Protein AF-0000000073156952 (afdb_homodimer)

Solvent-accessible surface area (backbone atoms only — not comparable to full-atom values): 18834 Å² total; per-residue (Å²): 134,82,80,74,78,74,69,76,74,70,71,65,68,81,71,61,86,65,52,60,61,54,47,60,64,56,52,50,49,31,48,51,37,49,50,51,29,55,75,68,69,44,30,31,33,37,30,25,25,46,44,22,24,43,54,45,21,52,38,46,65,38,64,68,27,69,77,22,42,38,35,25,37,19,32,49,33,71,66,35,30,29,74,73,27,61,36,50,68,65,53,39,70,74,56,33,71,59,28,67,68,42,12,44,37,36,7,46,23,46,38,66,73,43,66,86,45,52,34,15,36,11,38,22,37,32,27,42,61,19,87,63,56,65,21,84,42,87,62,26,20,35,37,21,37,13,42,25,39,84,96,49,83,68,47,75,47,82,47,70,71,44,67,34,18,19,60,57,37,28,50,51,52,37,48,51,50,46,49,54,53,53,71,68,52,130,134,83,80,74,76,74,70,77,72,70,71,66,68,81,70,60,86,66,50,62,60,52,46,59,64,57,51,49,48,30,48,52,38,50,52,51,28,55,75,69,69,43,30,31,33,36,30,25,24,47,46,21,24,42,54,44,21,51,38,46,66,37,67,68,26,70,77,23,43,38,36,24,38,20,32,52,34,70,66,36,31,30,72,72,27,60,35,50,68,65,54,40,70,73,57,32,72,58,27,67,67,43,14,43,36,35,6,46,22,45,36,66,74,41,65,86,45,53,34,14,36,11,37,24,36,32,28,41,64,20,86,61,57,62,21,83,43,86,64,26,21,34,33,22,35,12,43,25,39,84,96,49,81,67,46,75,47,83,47,70,70,42,69,35,18,18,60,57,37,28,51,50,51,37,48,52,50,46,48,54,53,53,72,69,53,131

pLDDT: mean 87.91, std 21.3, range [19.73, 98.94]

Sequence (372 aa):
MKNVNIGIIRTFGTLGTSNVKISEELFTKSWLCVQRLKQRGVIIGFAESCTGGLLTCLCCMHPGASAVVECGLVTYSNAAKEQILGVSSHDLEKYSSVSEVVAVRMAEGLLSIRRDIDMAVSITGVAGNSLLGEDNEKDAGCVFIAQAVHHKPTTVLALNFGTQNRNEIQCKAAAAALDMICNSLPMKNVNIGIIRTFGTLGTSNVKISEELFTKSWLCVQRLKQRGVIIGFAESCTGGLLTCLCCMHPGASAVVECGLVTYSNAAKEQILGVSSHDLEKYSSVSEVVAVRMAEGLLSIRRDIDMAVSITGVAGNSLLGEDNEKDAGCVFIAQAVHHKPTTVLALNFGTQNRNEIQCKAAAAALDMICNSLP

Foldseek 3Di:
DDDPPPPDPPPPPPPPPPPLDDDPVLLVLLVVLLVLCLVQQAAEEEEEELLQCVLVVSNVVDPPSVSHYDYYHYQHDPVSLCPPQNDDPVCCVPANCQHQVNQQSNQVSVCVVVVPGFKYKYKDAALADAPDWFHPDPRHQWMKMWMDGPPDDIDMDTTGPHTDHSSVSSSVRSSVRSVVSSVPRD/DDDPPPPDPPPPPCPPPPPLDDDPVLLVLLVVLLVLCLVQQAAEEEEEELLQCVLVVSNVVDPPSVSHYDYYHYQHDPVSLCPPQNDDPVCCVPANCQDQVNQQSNQVSVCVVPVPGFKYKYKDAALADAPDFFHPDPRHQWMKMWMDGPPDDIDMDTTGPHTDHNSVSSSVRSSVRSVVSSVPRD

Radius of gyration: 19.94 Å; Cα contacts (8 Å, |Δi|>4): 807; chains: 2; bounding box: 48×75×48 Å

Nearest PDB structures (foldseek):
  2a9s-assembly1_B  TM=9.036E-01  e=1.248E-17  Agrobacterium fabrum str. C58
  5v01-assembly1_B  TM=9.283E-01  e=1.117E-15  Klebsiella pneumoniae subsp. pneumoniae MGH 78578
  5kol-assembly2_D  TM=8.840E-01  e=6.825E-16  Escherichia coli O157:H7
  6l19-assembly1_B  TM=9.161E-01  e=5.536E-15  Enterobacter asburiae
  5kvk-assembly1_A-2  TM=8.902E-01  e=2.338E-15  Klebsiella pneumoniae 700603

Secondary structure (DSSP, 8-state):
------------S-------B--HHHHHHHHHHHHHHHHHT--EEEEESTTTTHHHHHHHTSTTGGGTEEEEEEE-SHHHHHHHH---HHHHHHH-SSSHHHHHHHHHHHHHH-TT-SEEEEEEE---S-SSS---STTTTEEEEEEEETTSPPEEEEEE--S--HHHHHHHHHHHHHHHHHHH--/------------S-------B--HHHHHHHHHHHHHHHHHT--EEEEESTTTTHHHHHHHTSTTGGGTEEEEEEE-SHHHHHHHH---HHHHHHH-SSSHHHHHHHHHHHHHH-TT-SEEEEEEE---S-SSS---STTTTEEEEEEEETTSPPEEEEEE--S--HHHHHHHHHHHHHHHHHHH--

Organism: NCBI:txid949

Structure (mmCIF, N/CA/C/O backbone):
data_AF-0000000073156952-model_v1
#
loop_
_entity.id
_entity.type
_entity.pdbx_description
1 polymer 'Nicotinamide-nucleotide amidohydrolase PncC'
#
loop_
_atom_site.group_PDB
_atom_site.id
_atom_site.type_symbol
_atom_site.label_atom_id
_atom_site.label_alt_id
_atom_site.label_comp_id
_atom_site.label_asym_id
_atom_site.label_entity_id
_atom_site.label_seq_id
_atom_site.pdbx_PDB_ins_code
_atom_site.Cartn_x
_atom_site.Cartn_y
_atom_site.Cartn_z
_atom_site.occupancy
_atom_site.B_iso_or_equiv
_atom_site.auth_seq_id
_atom_site.auth_comp_id
_atom_site.auth_asym_id
_atom_site.auth_atom_id
_atom_site.pdbx_PDB_model_num
ATOM 1 N N . MET A 1 1 ? 17.266 41.969 12.156 1 22.73 1 MET A N 1
ATOM 2 C CA . MET A 1 1 ? 16.203 41.188 11.539 1 22.73 1 MET A CA 1
ATOM 3 C C . MET A 1 1 ? 16.75 40.25 10.477 1 22.73 1 MET A C 1
ATOM 5 O O . MET A 1 1 ? 17.125 40.688 9.391 1 22.73 1 MET A O 1
ATOM 9 N N . LYS A 1 2 ? 17.5 39.344 10.703 1 23.86 2 LYS A N 1
ATOM 10 C CA . LYS A 1 2 ? 18.547 38.75 9.898 1 23.86 2 LYS A CA 1
ATOM 11 C C . LYS A 1 2 ? 17.969 37.906 8.773 1 23.86 2 LYS A C 1
ATOM 13 O O . LYS A 1 2 ? 16.953 37.219 8.969 1 23.86 2 LYS A O 1
ATOM 18 N N . ASN A 1 3 ? 18.203 38.156 7.445 1 20.73 3 ASN A N 1
ATOM 19 C CA . ASN A 1 3 ? 17.812 37.656 6.129 1 20.73 3 ASN A CA 1
ATOM 20 C C . ASN A 1 3 ? 18.094 36.188 5.969 1 20.73 3 ASN A C 1
ATOM 22 O O . ASN A 1 3 ? 19.25 35.75 6.008 1 20.73 3 ASN A O 1
ATOM 26 N N . VAL A 1 4 ? 17.547 35.344 6.621 1 22.47 4 VAL A N 1
ATOM 27 C CA . VAL A 1 4 ? 17.828 33.938 6.516 1 22.47 4 VAL A CA 1
ATOM 28 C C . VAL A 1 4 ? 17.859 33.5 5.047 1 22.47 4 VAL A C 1
ATOM 30 O O . VAL A 1 4 ? 16.922 33.812 4.297 1 22.47 4 VAL A O 1
ATOM 33 N N . ASN A 1 5 ? 18.938 33.469 4.375 1 20.2 5 ASN A N 1
ATOM 34 C CA . ASN A 1 5 ? 19.219 33.062 3.002 1 20.2 5 ASN A CA 1
ATOM 35 C C . ASN A 1 5 ? 18.516 31.75 2.643 1 20.2 5 ASN A C 1
ATOM 37 O O . ASN A 1 5 ? 18.797 30.703 3.215 1 20.2 5 ASN A O 1
ATOM 41 N N . ILE A 1 6 ? 17.281 31.688 2.4 1 22.53 6 ILE A N 1
ATOM 42 C CA . ILE A 1 6 ? 16.453 30.594 1.896 1 22.53 6 ILE A CA 1
ATOM 43 C C . ILE A 1 6 ? 17.156 29.922 0.723 1 22.53 6 ILE A C 1
ATOM 45 O O . ILE A 1 6 ? 17.438 30.547 -0.295 1 22.53 6 ILE A O 1
ATOM 49 N N . GLY A 1 7 ? 18.156 29.188 0.993 1 23.81 7 GLY A N 1
ATOM 50 C CA . GLY A 1 7 ? 18.891 28.531 -0.067 1 23.81 7 GLY A CA 1
ATOM 51 C C . GLY A 1 7 ? 18.062 28.234 -1.293 1 23.81 7 GLY A C 1
ATOM 52 O O . GLY A 1 7 ? 16.828 28.141 -1.202 1 23.81 7 GLY A O 1
ATOM 53 N N . ILE A 1 8 ? 18.516 28.578 -2.459 1 21.78 8 ILE A N 1
ATOM 54 C CA . ILE A 1 8 ? 18.062 28.406 -3.832 1 21.78 8 ILE A CA 1
ATOM 55 C C . ILE A 1 8 ? 17.484 27 -4.012 1 21.78 8 ILE A C 1
ATOM 57 O O . ILE A 1 8 ? 18.156 26.016 -3.738 1 21.78 8 ILE A O 1
ATOM 61 N N . ILE A 1 9 ? 16.328 26.766 -3.68 1 23.59 9 ILE A N 1
ATOM 62 C CA . ILE A 1 9 ? 15.609 25.578 -4.145 1 23.59 9 ILE A CA 1
ATOM 63 C C . ILE A 1 9 ? 16.031 25.266 -5.578 1 23.59 9 ILE A C 1
ATOM 65 O O . ILE A 1 9 ? 15.727 26.016 -6.504 1 23.59 9 ILE A O 1
ATOM 69 N N . ARG A 1 10 ? 17.328 25.062 -5.848 1 24.16 10 ARG A N 1
ATOM 70 C CA . ARG A 1 10 ? 17.688 24.594 -7.18 1 24.16 10 ARG A CA 1
ATOM 71 C C . ARG A 1 10 ? 16.609 23.703 -7.77 1 24.16 10 ARG A C 1
ATOM 73 O O . ARG A 1 10 ? 16.156 22.75 -7.129 1 24.16 10 ARG A O 1
ATOM 80 N N . THR A 1 11 ? 15.734 24.266 -8.453 1 25.42 11 THR A N 1
ATOM 81 C CA . THR A 1 11 ? 14.773 23.672 -9.383 1 25.42 11 THR A CA 1
ATOM 82 C C . THR A 1 11 ? 15.328 22.391 -10 1 25.42 11 THR A C 1
ATOM 84 O O . THR A 1 11 ? 16.312 22.438 -10.742 1 25.42 11 THR A O 1
ATOM 87 N N . PHE A 1 12 ? 15.805 21.547 -9.242 1 28.81 12 PHE A N 1
ATOM 88 C CA . PHE A 1 12 ? 16.156 20.328 -9.961 1 28.81 12 PHE A CA 1
ATOM 89 C C . PHE A 1 12 ? 15.5 20.297 -11.336 1 28.81 12 PHE A C 1
ATOM 91 O O . PHE A 1 12 ? 14.453 20.922 -11.539 1 28.81 12 PHE A O 1
ATOM 98 N N . GLY A 1 13 ? 16.297 19.984 -12.406 1 29.08 13 GLY A N 1
ATOM 99 C CA . GLY A 1 13 ? 15.891 19.906 -13.797 1 29.08 13 GLY A CA 1
ATOM 100 C C . GLY A 1 13 ? 14.414 19.625 -13.984 1 29.08 13 GLY A C 1
ATOM 101 O O . GLY A 1 13 ? 13.727 19.234 -13.039 1 29.08 13 GLY A O 1
ATOM 102 N N . THR A 1 14 ? 13.844 20.062 -15.102 1 29.02 14 THR A N 1
ATOM 103 C CA . THR A 1 14 ? 12.516 19.734 -15.625 1 29.02 14 THR A CA 1
ATOM 104 C C . THR A 1 14 ? 12.062 18.375 -15.117 1 29.02 14 THR A C 1
ATOM 106 O O . THR A 1 14 ? 12.688 17.344 -15.414 1 29.02 14 THR A O 1
ATOM 109 N N . LEU A 1 15 ? 11.867 18.094 -13.883 1 34.06 15 LEU A N 1
ATOM 110 C CA . LEU A 1 15 ? 11.086 16.891 -13.648 1 34.06 15 LEU A CA 1
ATOM 111 C C . LEU A 1 15 ? 10.328 16.469 -14.906 1 34.06 15 LEU A C 1
ATOM 113 O O . LEU A 1 15 ? 9.383 17.156 -15.312 1 34.06 15 LEU A O 1
ATOM 117 N N . GLY A 1 16 ? 10.922 16.281 -15.906 1 35.88 16 GLY A N 1
ATOM 118 C CA . GLY A 1 16 ? 10.188 15.75 -17.047 1 35.88 16 GLY A CA 1
ATOM 119 C C . GLY A 1 16 ? 8.852 15.141 -16.672 1 35.88 16 GLY A C 1
ATOM 120 O O . GLY A 1 16 ? 8.672 14.672 -15.539 1 35.88 16 GLY A O 1
ATOM 121 N N . THR A 1 17 ? 7.703 15.742 -17 1 39.78 17 THR A N 1
ATOM 122 C CA . THR A 1 17 ? 6.328 15.289 -16.812 1 39.78 17 THR A CA 1
ATOM 123 C C . THR A 1 17 ? 6.273 13.773 -16.656 1 39.78 17 THR A C 1
ATOM 125 O O . THR A 1 17 ? 6.234 13.039 -17.641 1 39.78 17 THR A O 1
ATOM 128 N N . SER A 1 18 ? 7.195 13.227 -16 1 42.72 18 SER A N 1
ATOM 129 C CA . SER A 1 18 ? 7.039 11.781 -15.859 1 42.72 18 SER A CA 1
ATOM 130 C C . SER A 1 18 ? 5.73 11.43 -15.156 1 42.72 18 SER A C 1
ATOM 132 O O . SER A 1 18 ? 5.531 11.789 -14 1 42.72 18 SER A O 1
ATOM 134 N N . ASN A 1 19 ? 4.703 11.68 -15.773 1 51.44 19 ASN A N 1
ATOM 135 C CA . ASN A 1 19 ? 3.445 11.078 -15.344 1 51.44 19 ASN A CA 1
ATOM 136 C C . ASN A 1 19 ? 3.611 9.586 -15.055 1 51.44 19 ASN A C 1
ATOM 138 O O . ASN A 1 19 ? 4.219 8.859 -15.836 1 51.44 19 ASN A O 1
ATOM 142 N N . VAL A 1 20 ? 3.77 9.336 -13.789 1 59.84 20 VAL A N 1
ATOM 143 C CA . VAL A 1 20 ? 3.617 7.902 -13.539 1 59.84 20 VAL A CA 1
ATOM 144 C C . VAL A 1 20 ? 2.268 7.43 -14.078 1 59.84 20 VAL A C 1
ATOM 146 O O . VAL A 1 20 ? 1.223 7.977 -13.719 1 59.84 20 VAL A O 1
ATOM 149 N N . LYS A 1 21 ? 2.488 6.746 -15.094 1 68.06 21 LYS A N 1
ATOM 150 C CA . LYS A 1 21 ? 1.29 6.215 -15.734 1 68.06 21 LYS A CA 1
ATOM 151 C C . LYS A 1 21 ? 1.194 4.703 -15.555 1 68.06 21 LYS A C 1
ATOM 153 O O . LYS A 1 21 ? 2.156 3.977 -15.812 1 68.06 21 LYS A O 1
ATOM 158 N N . ILE A 1 22 ? 0.257 4.422 -14.797 1 82.38 22 ILE A N 1
ATOM 159 C CA . ILE A 1 22 ? -0.131 3.018 -14.883 1 82.38 22 ILE A CA 1
ATOM 160 C C . ILE A 1 22 ? -0.667 2.719 -16.281 1 82.38 22 ILE A C 1
ATOM 162 O O . ILE A 1 22 ? -1.645 3.328 -16.719 1 82.38 22 ILE A O 1
ATOM 166 N N . SER A 1 23 ? 0.053 1.894 -16.969 1 86 23 SER A N 1
ATOM 167 C CA . SER A 1 23 ? -0.368 1.575 -18.328 1 86 23 SER A CA 1
ATOM 168 C C . SER A 1 23 ? -1.759 0.951 -18.344 1 86 23 SER A C 1
ATOM 170 O O . SER A 1 23 ? -2.193 0.365 -17.359 1 86 23 SER A O 1
ATOM 172 N N . GLU A 1 24 ? -2.391 1.115 -19.422 1 86.19 24 GLU A N 1
ATOM 173 C CA . GLU A 1 24 ? -3.693 0.48 -19.594 1 86.19 24 GLU A CA 1
ATOM 174 C C . GLU A 1 24 ? -3.592 -1.035 -19.453 1 86.19 24 GLU A C 1
ATOM 176 O O . GLU A 1 24 ? -4.496 -1.672 -18.891 1 86.19 24 GLU A O 1
ATOM 181 N N . GLU A 1 25 ? -2.547 -1.511 -19.938 1 90.56 25 GLU A N 1
ATOM 182 C CA . GLU A 1 25 ? -2.332 -2.953 -19.859 1 90.56 25 GLU A CA 1
ATOM 183 C C . GLU A 1 25 ? -2.234 -3.42 -18.406 1 90.56 25 GLU A C 1
ATOM 185 O O . GLU A 1 25 ? -2.859 -4.41 -18.016 1 90.56 25 GLU A O 1
ATOM 190 N N . LEU A 1 26 ? -1.438 -2.738 -17.672 1 93.38 26 LEU A N 1
ATOM 191 C CA . LEU A 1 26 ? -1.265 -3.104 -16.266 1 93.38 26 LEU A CA 1
ATOM 192 C C . LEU A 1 26 ? -2.57 -2.938 -15.492 1 93.38 26 LEU A C 1
ATOM 194 O O . LEU A 1 26 ? -2.916 -3.779 -14.664 1 93.38 26 LEU A O 1
ATOM 198 N N . PHE A 1 27 ? -3.295 -1.914 -15.82 1 90.88 27 PHE A N 1
ATOM 199 C CA . PHE A 1 27 ? -4.598 -1.677 -15.211 1 90.88 27 PHE A CA 1
ATOM 200 C C . PHE A 1 27 ? -5.559 -2.818 -15.531 1 90.88 27 PHE A C 1
ATOM 202 O O . PHE A 1 27 ? -6.227 -3.34 -14.633 1 90.88 27 PHE A O 1
ATOM 209 N N . THR A 1 28 ? -5.574 -3.188 -16.75 1 93.56 28 THR A N 1
ATOM 210 C CA . THR A 1 28 ? -6.453 -4.266 -17.188 1 93.56 28 THR A CA 1
ATOM 211 C C . THR A 1 28 ? -6.043 -5.59 -16.547 1 93.56 28 THR A C 1
ATOM 213 O O . THR A 1 28 ? -6.898 -6.387 -16.156 1 93.56 28 THR A O 1
ATOM 216 N N . LYS A 1 29 ? -4.797 -5.797 -16.453 1 95.81 29 LYS A N 1
ATOM 217 C CA . LYS A 1 29 ? -4.289 -7.016 -15.82 1 95.81 29 LYS A CA 1
ATOM 218 C C . LYS A 1 29 ? -4.75 -7.109 -14.375 1 95.81 29 LYS A C 1
ATOM 220 O O . LYS A 1 29 ? -5.141 -8.18 -13.906 1 95.81 29 LYS A O 1
ATOM 225 N N . SER A 1 30 ? -4.645 -6.031 -13.664 1 97.06 30 SER A N 1
ATOM 226 C CA . SER A 1 30 ? -5.07 -6.023 -12.273 1 97.06 30 SER A CA 1
ATOM 227 C C . SER A 1 30 ? -6.578 -6.23 -12.148 1 97.06 30 SER A C 1
ATOM 229 O O . SER A 1 30 ? -7.047 -6.898 -11.227 1 97.06 30 SER A O 1
ATOM 231 N N . TRP A 1 31 ? -7.34 -5.676 -13.062 1 95.06 31 TRP A N 1
ATOM 232 C CA . TRP A 1 31 ? -8.781 -5.891 -13.086 1 95.06 31 TRP A CA 1
ATOM 233 C C . TRP A 1 31 ? -9.117 -7.363 -13.289 1 95.06 31 TRP A C 1
ATOM 235 O O . TRP A 1 31 ? -9.938 -7.93 -12.562 1 95.06 31 TRP A O 1
ATOM 245 N N . LEU A 1 32 ? -8.484 -7.918 -14.289 1 97.06 32 LEU A N 1
ATOM 246 C CA . LEU A 1 32 ? -8.711 -9.328 -14.586 1 97.06 32 LEU A CA 1
ATOM 247 C C . LEU A 1 32 ? -8.383 -10.195 -13.375 1 97.06 32 LEU A C 1
ATOM 249 O O . LEU A 1 32 ? -9.102 -11.148 -13.07 1 97.06 32 LEU A O 1
ATOM 253 N N . CYS A 1 33 ? -7.324 -9.898 -12.75 1 98.12 33 CYS A N 1
ATOM 254 C CA . CYS A 1 33 ? -6.914 -10.641 -11.562 1 98.12 33 CYS A CA 1
ATOM 255 C C . CYS A 1 33 ? -7.988 -10.586 -10.484 1 98.12 33 CYS A C 1
ATOM 257 O O . CYS A 1 33 ? -8.383 -11.617 -9.938 1 98.12 33 CYS A O 1
ATOM 259 N N . VAL A 1 34 ? -8.508 -9.398 -10.172 1 97.56 34 VAL A N 1
ATOM 260 C CA . VAL A 1 34 ? -9.539 -9.211 -9.156 1 97.56 34 VAL A CA 1
ATOM 261 C C . VAL A 1 34 ? -10.797 -9.992 -9.539 1 97.56 34 VAL A C 1
ATOM 263 O O . VAL A 1 34 ? -11.398 -10.672 -8.703 1 97.56 34 VAL A O 1
ATOM 266 N N . GLN A 1 35 ? -11.117 -9.922 -10.797 1 97.31 35 GLN A N 1
ATOM 267 C CA . GLN A 1 35 ? -12.305 -10.641 -11.258 1 97.31 35 GLN A CA 1
ATOM 268 C C . GLN A 1 35 ? -12.133 -12.148 -11.102 1 97.31 35 GLN A C 1
ATOM 270 O O . GLN A 1 35 ? -13.062 -12.836 -10.672 1 97.31 35 GLN A O 1
ATOM 275 N N . ARG A 1 36 ? -11.016 -12.617 -11.43 1 97.94 36 ARG A N 1
ATOM 276 C CA . ARG A 1 36 ? -10.773 -14.047 -11.32 1 97.94 36 ARG A CA 1
ATOM 277 C C . ARG A 1 36 ? -10.789 -14.5 -9.867 1 97.94 36 ARG A C 1
ATOM 279 O O . ARG A 1 36 ? -11.32 -15.562 -9.539 1 97.94 36 ARG A O 1
ATOM 286 N N . LEU A 1 37 ? -10.18 -13.75 -9.008 1 98.44 37 LEU A N 1
ATOM 287 C CA . LEU A 1 37 ? -10.219 -14.039 -7.578 1 98.44 37 LEU A CA 1
ATOM 288 C C . LEU A 1 37 ? -11.648 -14.094 -7.07 1 98.44 37 LEU A C 1
ATOM 290 O O . LEU A 1 37 ? -12.016 -15 -6.32 1 98.44 37 LEU A O 1
ATOM 294 N N . LYS A 1 38 ? -12.445 -13.164 -7.488 1 97.38 38 LYS A N 1
ATOM 295 C CA . LYS A 1 38 ? -13.852 -13.109 -7.094 1 97.38 38 LYS A CA 1
ATOM 296 C C . LYS A 1 38 ? -14.609 -14.352 -7.566 1 97.38 38 LYS A C 1
ATOM 298 O O . LYS A 1 38 ? -15.359 -14.953 -6.797 1 97.38 38 LYS A O 1
ATOM 303 N N . GLN A 1 39 ? -14.359 -14.641 -8.797 1 97.06 39 GLN A N 1
ATOM 304 C CA . GLN A 1 39 ? -15.039 -15.781 -9.398 1 97.06 39 GLN A CA 1
ATOM 305 C C . GLN A 1 39 ? -14.703 -17.078 -8.648 1 97.06 39 GLN A C 1
ATOM 307 O O . GLN A 1 39 ? -15.547 -17.969 -8.531 1 97.06 39 GLN A O 1
ATOM 312 N N . ARG A 1 40 ? -13.516 -17.141 -8.125 1 97.44 40 ARG A N 1
ATOM 313 C CA . ARG A 1 40 ? -13.055 -18.375 -7.477 1 97.44 40 ARG A CA 1
ATOM 314 C C . ARG A 1 40 ? -13.227 -18.297 -5.965 1 97.44 40 ARG A C 1
ATOM 316 O O . ARG A 1 40 ? -12.961 -19.266 -5.254 1 97.44 40 ARG A O 1
ATOM 323 N N . GLY A 1 41 ? -13.578 -17.125 -5.441 1 97.12 41 GLY A N 1
ATOM 324 C CA . GLY A 1 41 ? -13.766 -16.938 -4.012 1 97.12 41 GLY A CA 1
ATOM 325 C C . GLY A 1 41 ? -12.469 -16.984 -3.225 1 97.12 41 GLY A C 1
ATOM 326 O O . GLY A 1 41 ? -12.445 -17.484 -2.094 1 97.12 41 GLY A O 1
ATOM 327 N N . VAL A 1 42 ? -11.383 -16.609 -3.836 1 98.06 42 VAL A N 1
ATOM 328 C CA . VAL A 1 42 ? -10.078 -16.656 -3.191 1 98.06 42 VAL A CA 1
ATOM 329 C C . VAL A 1 42 ? -9.789 -15.312 -2.518 1 98.06 42 VAL A C 1
ATOM 331 O O . VAL A 1 42 ? -9.836 -14.258 -3.166 1 98.06 42 VAL A O 1
ATOM 334 N N . ILE A 1 43 ? -9.516 -15.32 -1.228 1 98.31 43 ILE A N 1
ATOM 335 C CA . ILE A 1 43 ? -9.156 -14.141 -0.458 1 98.31 43 ILE A CA 1
ATOM 336 C C . ILE A 1 43 ? -7.637 -14 -0.409 1 98.31 43 ILE A C 1
ATOM 338 O O . ILE A 1 43 ? -6.93 -14.945 -0.065 1 98.31 43 ILE A O 1
ATOM 342 N N . ILE A 1 44 ? -7.156 -12.797 -0.678 1 98.62 44 ILE A N 1
ATOM 343 C CA . ILE A 1 44 ? -5.719 -12.664 -0.894 1 98.62 44 ILE A CA 1
ATOM 344 C C . ILE A 1 44 ? -5.18 -11.492 -0.077 1 98.62 44 ILE A C 1
ATOM 346 O O . ILE A 1 44 ? -5.926 -10.562 0.255 1 98.62 44 ILE A O 1
ATOM 350 N N . GLY A 1 45 ? -3.938 -11.562 0.328 1 98.75 45 GLY A N 1
ATOM 351 C CA . GLY A 1 45 ? -3.162 -10.469 0.903 1 98.75 45 GLY A CA 1
ATOM 352 C C . GLY A 1 45 ? -1.798 -10.305 0.263 1 98.75 45 GLY A C 1
ATOM 353 O O . GLY A 1 45 ? -1.284 -11.234 -0.363 1 98.75 45 GLY A O 1
ATOM 354 N N . PHE A 1 46 ? -1.201 -9.141 0.403 1 98.88 46 PHE A N 1
ATOM 355 C CA . PHE A 1 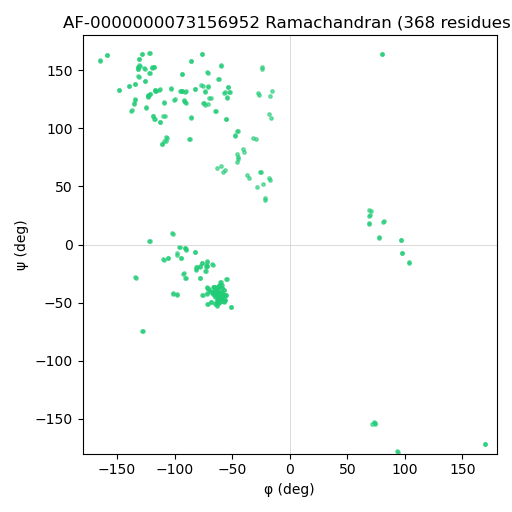46 ? 0.081 -8.844 -0.225 1 98.88 46 PHE A CA 1
ATOM 356 C C . PHE A 1 46 ? 1.093 -8.367 0.809 1 98.88 46 PHE A C 1
ATOM 358 O O . PHE A 1 46 ? 0.742 -7.629 1.733 1 98.88 46 PHE A O 1
ATOM 365 N N . ALA A 1 47 ? 2.32 -8.789 0.682 1 98.94 47 ALA A N 1
ATOM 366 C CA . ALA A 1 47 ? 3.475 -8.266 1.412 1 98.94 47 ALA A CA 1
ATOM 367 C C . ALA A 1 47 ? 4.508 -7.676 0.457 1 98.94 47 ALA A C 1
ATOM 369 O O . ALA A 1 47 ? 5.168 -8.406 -0.286 1 98.94 47 ALA A O 1
ATOM 370 N N . GLU A 1 48 ? 4.656 -6.355 0.494 1 98.88 48 GLU A N 1
ATOM 371 C CA . GLU A 1 48 ? 5.461 -5.68 -0.521 1 98.88 48 GLU A CA 1
ATOM 372 C C . GLU A 1 48 ? 6.633 -4.934 0.109 1 98.88 48 GLU A C 1
ATOM 374 O O . GLU A 1 48 ? 6.562 -4.52 1.268 1 98.88 48 GLU A O 1
ATOM 379 N N . SER A 1 49 ? 7.711 -4.762 -0.622 1 98.44 49 SER A N 1
ATOM 380 C CA . SER A 1 49 ? 8.812 -3.871 -0.269 1 98.44 49 SER A CA 1
ATOM 381 C C . SER A 1 49 ? 9.148 -2.928 -1.418 1 98.44 49 SER A C 1
ATOM 383 O O . SER A 1 49 ? 8.516 -1.884 -1.578 1 98.44 49 SER A O 1
ATOM 385 N N . CYS A 1 50 ? 9.789 -3.354 -2.49 1 96.5 50 CYS A N 1
ATOM 386 C CA . CYS A 1 50 ? 10.344 -2.479 -3.52 1 96.5 50 CYS A CA 1
ATOM 387 C C . CYS A 1 50 ? 9.234 -1.885 -4.379 1 96.5 50 CYS A C 1
ATOM 389 O O . CYS A 1 50 ? 9.414 -0.834 -4.996 1 96.5 50 CYS A O 1
ATOM 391 N N . THR A 1 51 ? 8.062 -2.533 -4.426 1 97.56 51 THR A N 1
ATOM 392 C CA . THR A 1 51 ? 6.949 -2.012 -5.215 1 97.56 51 THR A CA 1
ATOM 393 C C . THR A 1 51 ? 6.211 -0.915 -4.457 1 97.56 51 THR A C 1
ATOM 395 O O . THR A 1 51 ? 5.422 -0.172 -5.039 1 97.56 51 THR A O 1
ATOM 398 N N . GLY A 1 52 ? 6.387 -0.866 -3.143 1 97.69 52 GLY A N 1
ATOM 399 C CA . GLY A 1 52 ? 5.836 0.225 -2.352 1 97.69 52 GLY A CA 1
ATOM 400 C C . GLY A 1 52 ? 4.32 0.198 -2.273 1 97.69 52 GLY A C 1
ATOM 401 O O . GLY A 1 52 ? 3.68 1.248 -2.201 1 97.69 52 GLY A O 1
ATOM 402 N N . GLY A 1 53 ? 3.725 -0.91 -2.432 1 98.31 53 GLY A N 1
ATOM 403 C CA . GLY A 1 53 ? 2.277 -1.005 -2.328 1 98.31 53 GLY A CA 1
ATOM 404 C C . GLY A 1 53 ? 1.578 -0.945 -3.674 1 98.31 53 GLY A C 1
ATOM 405 O O . GLY A 1 53 ? 0.348 -0.982 -3.742 1 98.31 53 GLY A O 1
ATOM 406 N N . LEU A 1 54 ? 2.322 -0.89 -4.742 1 97.12 54 LEU A N 1
ATOM 407 C CA . LEU A 1 54 ? 1.734 -0.729 -6.066 1 97.12 54 LEU A CA 1
ATOM 408 C C . LEU A 1 54 ? 0.789 -1.883 -6.387 1 97.12 54 LEU A C 1
ATOM 410 O O . LEU A 1 54 ? -0.275 -1.675 -6.977 1 97.12 54 LEU A O 1
ATOM 414 N N . LEU A 1 55 ? 1.179 -3.092 -6.027 1 98.44 55 LEU A N 1
ATOM 415 C CA . LEU A 1 55 ? 0.325 -4.242 -6.297 1 98.44 55 LEU A CA 1
ATOM 416 C C . LEU A 1 55 ? -1.011 -4.113 -5.574 1 98.44 55 LEU A C 1
ATOM 418 O O . LEU A 1 55 ? -2.07 -4.293 -6.18 1 98.44 55 LEU A O 1
ATOM 422 N N . THR A 1 56 ? -0.959 -3.822 -4.305 1 98.5 56 THR A N 1
ATOM 423 C CA . THR A 1 56 ? -2.17 -3.617 -3.518 1 98.5 56 THR A CA 1
ATOM 424 C C . THR A 1 56 ? -3.014 -2.49 -4.105 1 98.5 56 THR A C 1
ATOM 426 O O . THR A 1 56 ? -4.227 -2.635 -4.27 1 98.5 56 THR A O 1
ATOM 429 N N . CYS A 1 57 ? -2.332 -1.413 -4.391 1 96.5 57 CYS A N 1
ATOM 430 C CA . CYS A 1 57 ? -2.992 -0.239 -4.953 1 96.5 57 CYS A CA 1
ATOM 431 C C . CYS A 1 57 ? -3.723 -0.587 -6.242 1 96.5 57 CYS A C 1
ATOM 433 O O . CYS A 1 57 ? -4.898 -0.25 -6.406 1 96.5 57 CYS A O 1
ATOM 435 N N . LEU A 1 58 ? -3.062 -1.261 -7.152 1 95.38 58 LEU A N 1
ATOM 436 C CA . LEU A 1 58 ? -3.637 -1.651 -8.438 1 95.38 58 LEU A CA 1
ATOM 437 C C . LEU A 1 58 ? -4.918 -2.457 -8.234 1 95.38 58 LEU A C 1
ATOM 439 O O . LEU A 1 58 ? -5.938 -2.178 -8.875 1 95.38 58 LEU A O 1
ATOM 443 N N . CYS A 1 59 ? -4.875 -3.424 -7.367 1 97.56 59 CYS A N 1
ATOM 444 C CA . CYS A 1 59 ? -6.039 -4.27 -7.133 1 97.56 59 CYS A CA 1
ATOM 445 C C . CYS A 1 59 ? -7.176 -3.473 -6.512 1 97.56 59 CYS A C 1
ATOM 447 O O . CYS A 1 59 ? -8.344 -3.666 -6.867 1 97.56 59 CYS A O 1
ATOM 449 N N . CYS A 1 60 ? -6.883 -2.529 -5.648 1 96.19 60 CYS A N 1
ATOM 450 C CA . CYS A 1 60 ? -7.887 -1.802 -4.887 1 96.19 60 CYS A CA 1
ATOM 451 C C . CYS A 1 60 ? -8.484 -0.668 -5.711 1 96.19 60 CYS A C 1
ATOM 453 O O . CYS A 1 60 ? -9.461 -0.037 -5.293 1 96.19 60 CYS A O 1
ATOM 455 N N . MET A 1 61 ? -7.949 -0.437 -6.867 1 92.62 61 MET A N 1
ATOM 456 C CA . MET A 1 61 ? -8.508 0.581 -7.754 1 92.62 61 MET A CA 1
ATOM 457 C C . MET A 1 61 ? -9.836 0.123 -8.352 1 92.62 61 MET A C 1
ATOM 459 O O . MET A 1 61 ? -10.586 0.932 -8.891 1 92.62 61 MET A O 1
ATOM 463 N N . HIS A 1 62 ? -10.086 -1.104 -8.227 1 93 62 HIS A N 1
ATOM 464 C CA . HIS A 1 62 ? -11.25 -1.664 -8.906 1 93 62 HIS A CA 1
ATOM 465 C C . HIS A 1 62 ? -12.391 -1.902 -7.934 1 93 62 HIS A C 1
ATOM 467 O O . HIS A 1 62 ? -12.188 -2.461 -6.852 1 93 62 HIS A O 1
ATOM 473 N N . PRO A 1 63 ? -13.625 -1.494 -8.352 1 89 63 PRO A N 1
ATOM 474 C CA . PRO A 1 63 ? -14.781 -1.889 -7.547 1 89 63 PRO A CA 1
ATOM 475 C C . PRO A 1 63 ? -14.852 -3.396 -7.316 1 89 63 PRO A C 1
ATOM 477 O O . PRO A 1 63 ? -14.57 -4.18 -8.227 1 89 63 PRO A O 1
ATOM 480 N N . GLY A 1 64 ? -15.133 -3.736 -6.055 1 90.88 64 GLY A N 1
ATOM 481 C CA . GLY A 1 64 ? -15.25 -5.148 -5.738 1 90.88 64 GLY A CA 1
ATOM 482 C C . GLY A 1 64 ? -13.984 -5.73 -5.141 1 90.88 64 GLY A C 1
ATOM 483 O O . GLY A 1 64 ? -13.977 -6.875 -4.676 1 90.88 64 GLY A O 1
ATOM 484 N N . ALA A 1 65 ? -12.938 -4.961 -5.133 1 95.06 65 ALA A N 1
ATOM 485 C CA . ALA A 1 65 ? -11.672 -5.422 -4.555 1 95.06 65 ALA A CA 1
ATOM 486 C C . ALA A 1 65 ? -11.875 -5.879 -3.111 1 95.06 65 ALA A C 1
ATOM 488 O O . ALA A 1 65 ? -11.195 -6.797 -2.646 1 95.06 65 ALA A O 1
ATOM 489 N N . SER A 1 66 ? -12.82 -5.312 -2.414 1 94 66 SER A N 1
ATOM 490 C CA . SER A 1 66 ? -13.047 -5.598 -1.001 1 94 66 SER A CA 1
ATOM 491 C C . SER A 1 66 ? -13.531 -7.031 -0.799 1 94 66 SER A C 1
ATOM 493 O O . SER A 1 66 ? -13.477 -7.559 0.313 1 94 66 SER A O 1
ATOM 495 N N . ALA A 1 67 ? -13.977 -7.625 -1.807 1 95.5 67 ALA A N 1
ATOM 496 C CA . ALA A 1 67 ? -14.469 -8.992 -1.709 1 95.5 67 ALA A CA 1
ATOM 497 C C . ALA A 1 67 ? -13.312 -9.992 -1.663 1 95.5 67 ALA A C 1
ATOM 499 O O . ALA A 1 67 ? -13.492 -11.133 -1.237 1 95.5 67 ALA A O 1
ATOM 500 N N . VAL A 1 68 ? -12.125 -9.516 -2.115 1 97.5 68 VAL A N 1
ATOM 501 C CA . VAL A 1 68 ? -11.102 -10.539 -2.277 1 97.5 68 VAL A CA 1
ATOM 502 C C . VAL A 1 68 ? -9.789 -10.055 -1.671 1 97.5 68 VAL A C 1
ATOM 504 O O . VAL A 1 68 ? -8.93 -10.859 -1.295 1 97.5 68 VAL A O 1
ATOM 507 N N . VAL A 1 69 ? -9.516 -8.766 -1.63 1 97.88 69 VAL A N 1
ATOM 508 C CA . VAL A 1 69 ? -8.281 -8.227 -1.071 1 97.88 69 VAL A CA 1
ATOM 509 C C . VAL A 1 69 ? -8.469 -7.938 0.416 1 97.88 69 VAL A C 1
ATOM 511 O O . VAL A 1 69 ? -9.297 -7.102 0.792 1 97.88 69 VAL A O 1
ATOM 514 N N . GLU A 1 70 ? -7.68 -8.523 1.201 1 97.94 70 GLU A N 1
ATOM 515 C CA . GLU A 1 70 ? -7.828 -8.391 2.648 1 97.94 70 GLU A CA 1
ATOM 516 C C . GLU A 1 70 ? -6.875 -7.34 3.207 1 97.94 70 GLU A C 1
ATOM 518 O O . GLU A 1 70 ? -7.242 -6.574 4.102 1 97.94 70 GLU A O 1
ATOM 523 N N . CYS A 1 71 ? -5.676 -7.398 2.699 1 98.62 71 CYS A N 1
ATOM 524 C CA . CYS A 1 71 ? -4.68 -6.48 3.238 1 98.62 71 CYS A CA 1
ATOM 525 C C . CYS A 1 71 ? -3.465 -6.395 2.324 1 98.62 71 CYS A C 1
ATOM 527 O O . CYS A 1 71 ? -3.295 -7.223 1.429 1 98.62 71 CYS A O 1
ATOM 529 N N . GLY A 1 72 ? -2.73 -5.383 2.416 1 98.75 72 GLY A N 1
ATOM 530 C CA . GLY A 1 72 ? -1.414 -5.152 1.846 1 98.75 72 GLY A CA 1
ATOM 531 C C . GLY A 1 72 ? -0.438 -4.531 2.828 1 98.75 72 GLY A C 1
ATOM 532 O O . GLY A 1 72 ? -0.685 -3.443 3.354 1 98.75 72 GLY A O 1
ATOM 533 N N . LEU A 1 73 ? 0.626 -5.199 3.049 1 98.88 73 LEU A N 1
ATOM 534 C CA . LEU A 1 73 ? 1.619 -4.742 4.016 1 98.88 73 LEU A CA 1
ATOM 535 C C . LEU A 1 73 ? 2.918 -4.352 3.316 1 98.88 73 LEU A C 1
ATOM 537 O O . LEU A 1 73 ? 3.668 -5.219 2.863 1 98.88 73 LEU A O 1
ATOM 541 N N . VAL A 1 74 ? 3.105 -3.076 3.236 1 98.81 74 VAL A N 1
ATOM 542 C CA . VAL A 1 74 ? 4.387 -2.592 2.73 1 98.81 74 VAL A CA 1
ATOM 543 C C . VAL A 1 74 ? 5.395 -2.512 3.873 1 98.81 74 VAL A C 1
ATOM 545 O O . VAL A 1 74 ? 5.246 -1.696 4.785 1 98.81 74 VAL A O 1
ATOM 548 N N . THR A 1 75 ? 6.367 -3.361 3.893 1 98.56 75 THR A N 1
ATOM 549 C CA . THR A 1 75 ? 7.465 -3.342 4.852 1 98.56 75 THR A CA 1
ATOM 550 C C . THR A 1 75 ? 8.758 -2.889 4.188 1 98.56 75 THR A C 1
ATOM 552 O O . THR A 1 75 ? 9.555 -3.715 3.73 1 98.56 75 THR A O 1
ATOM 555 N N . TYR A 1 76 ? 8.992 -1.598 4.258 1 96.12 76 TYR A N 1
ATOM 556 C CA . TYR A 1 76 ? 9.984 -0.953 3.4 1 96.12 76 TYR A CA 1
ATOM 557 C C . TYR A 1 76 ? 11.352 -0.916 4.074 1 96.12 76 TYR A C 1
ATOM 559 O O . TYR A 1 76 ? 12.336 -0.493 3.467 1 96.12 76 TYR A O 1
ATOM 567 N N . SER A 1 77 ? 11.453 -1.374 5.27 1 95.19 77 SER A N 1
ATOM 568 C CA . SER A 1 77 ? 12.711 -1.507 5.996 1 95.19 77 SER A CA 1
ATOM 569 C C . SER A 1 77 ? 12.875 -2.914 6.562 1 95.19 77 SER A C 1
ATOM 571 O O . SER A 1 77 ? 11.898 -3.66 6.676 1 95.19 77 SER A O 1
ATOM 573 N N . ASN A 1 78 ? 14.117 -3.188 6.934 1 96 78 ASN A N 1
ATOM 574 C CA . ASN A 1 78 ? 14.352 -4.469 7.59 1 96 78 ASN A CA 1
ATOM 575 C C . ASN A 1 78 ? 13.617 -4.559 8.93 1 96 78 ASN A C 1
ATOM 577 O O . ASN A 1 78 ? 13.062 -5.605 9.266 1 96 78 ASN A O 1
ATOM 581 N N . ALA A 1 79 ? 13.602 -3.512 9.633 1 96.31 79 ALA A N 1
ATOM 582 C CA . ALA A 1 79 ? 12.898 -3.48 10.914 1 96.31 79 ALA A CA 1
ATOM 583 C C . ALA A 1 79 ? 11.406 -3.752 10.727 1 96.31 79 ALA A C 1
ATOM 585 O O . ALA A 1 79 ? 10.805 -4.48 11.516 1 96.31 79 ALA A O 1
ATOM 586 N N . ALA A 1 80 ? 10.828 -3.164 9.719 1 97.19 80 ALA A N 1
ATOM 587 C CA . ALA A 1 80 ? 9.414 -3.395 9.445 1 97.19 80 ALA A CA 1
ATOM 588 C C . ALA A 1 80 ? 9.156 -4.848 9.062 1 97.19 80 ALA A C 1
ATOM 590 O O . ALA A 1 80 ? 8.172 -5.445 9.5 1 97.19 80 ALA A O 1
ATOM 591 N N . LYS A 1 81 ? 10.062 -5.418 8.195 1 98.25 81 LYS A N 1
ATOM 592 C CA . LYS A 1 81 ? 9.914 -6.824 7.832 1 98.25 81 LYS A CA 1
ATOM 593 C C . LYS A 1 81 ? 9.922 -7.719 9.07 1 98.25 81 LYS A C 1
ATOM 595 O O . LYS A 1 81 ? 9.148 -8.672 9.164 1 98.25 81 LYS A O 1
ATOM 600 N N . GLU A 1 82 ? 10.766 -7.371 9.992 1 97.81 82 GLU A N 1
ATOM 601 C CA . GLU A 1 82 ? 10.891 -8.148 11.219 1 97.81 82 GLU A CA 1
ATOM 602 C C . GLU A 1 82 ? 9.672 -7.973 12.117 1 97.81 82 GLU A C 1
ATOM 604 O O . GLU A 1 82 ? 9.047 -8.953 12.523 1 97.81 82 GLU A O 1
ATOM 609 N N . GLN A 1 83 ? 9.297 -6.797 12.383 1 96.44 83 GLN A N 1
ATOM 610 C CA . GLN A 1 83 ? 8.297 -6.488 13.398 1 96.44 83 GLN A CA 1
ATOM 611 C C . GLN A 1 83 ? 6.891 -6.77 12.891 1 96.44 83 GLN A C 1
ATOM 613 O O . GLN A 1 83 ? 6.004 -7.129 13.672 1 96.44 83 GLN A O 1
ATOM 618 N N . ILE A 1 84 ? 6.719 -6.66 11.617 1 97.62 84 ILE A N 1
ATOM 619 C CA . ILE A 1 84 ? 5.359 -6.766 11.094 1 97.62 84 ILE A CA 1
ATOM 620 C C . ILE A 1 84 ? 5.141 -8.156 10.508 1 97.62 84 ILE A C 1
ATOM 622 O O . ILE A 1 84 ? 4.145 -8.82 10.812 1 97.62 84 ILE A O 1
ATOM 626 N N . LEU A 1 85 ? 6.133 -8.664 9.781 1 98.44 85 LEU A N 1
ATOM 627 C CA . LEU A 1 85 ? 5.922 -9.906 9.047 1 98.44 85 LEU A CA 1
ATOM 628 C C . LEU A 1 85 ? 6.625 -11.07 9.727 1 98.44 85 LEU A C 1
ATOM 630 O O . LEU A 1 85 ? 6.465 -12.227 9.32 1 98.44 85 LEU A O 1
ATOM 634 N N . GLY A 1 86 ? 7.469 -10.781 10.68 1 98.12 86 GLY A N 1
ATOM 635 C CA . GLY A 1 86 ? 8.148 -11.836 11.414 1 98.12 86 GLY A CA 1
ATOM 636 C C . GLY A 1 86 ? 9.352 -12.391 10.688 1 98.12 86 GLY A C 1
ATOM 637 O O . GLY A 1 86 ? 9.766 -13.523 10.938 1 98.12 86 GLY A O 1
ATOM 638 N N . VAL A 1 87 ? 9.883 -11.703 9.773 1 98.69 87 VAL A N 1
ATOM 639 C CA . VAL A 1 87 ? 11.117 -12.125 9.125 1 98.69 87 VAL A CA 1
ATOM 640 C C . VAL A 1 87 ? 12.281 -12.031 10.109 1 98.69 87 VAL A C 1
ATOM 642 O O . VAL A 1 87 ? 12.516 -10.977 10.695 1 98.69 87 VAL A O 1
ATOM 645 N N . SER A 1 88 ? 12.969 -13.016 10.297 1 98.12 88 SER A N 1
ATOM 646 C CA . SER A 1 88 ? 13.992 -13.031 11.336 1 98.12 88 SER A CA 1
ATOM 647 C C . SER A 1 88 ? 15.18 -12.148 10.953 1 98.12 88 SER A C 1
ATOM 649 O O . SER A 1 88 ? 15.555 -12.07 9.789 1 98.12 88 SER A O 1
ATOM 651 N N . SER A 1 89 ? 15.758 -11.602 11.977 1 97.44 89 SER A N 1
ATOM 652 C CA . SER A 1 89 ? 16.984 -10.828 11.758 1 97.44 89 SER A CA 1
ATOM 653 C C . SER A 1 89 ? 18.078 -11.695 11.172 1 97.44 89 SER A C 1
ATOM 655 O O . SER A 1 89 ? 18.891 -11.227 10.375 1 97.44 89 SER A O 1
ATOM 657 N N . HIS A 1 90 ? 18.109 -12.906 11.617 1 97.81 90 HIS A N 1
ATOM 658 C CA . HIS A 1 90 ? 19.094 -13.852 11.094 1 97.81 90 HIS A CA 1
ATOM 659 C C . HIS A 1 90 ? 18.969 -14 9.586 1 97.81 90 HIS A C 1
ATOM 661 O O . HIS A 1 90 ? 19.969 -13.906 8.867 1 97.81 90 HIS A O 1
ATOM 667 N N . ASP A 1 91 ? 17.781 -14.211 9.07 1 97.75 91 ASP A N 1
ATOM 668 C CA . ASP A 1 91 ? 17.547 -14.359 7.637 1 97.75 91 ASP A CA 1
ATOM 669 C C . ASP A 1 91 ? 17.922 -13.086 6.887 1 97.75 91 ASP A C 1
ATOM 671 O O . ASP A 1 91 ? 18.531 -13.148 5.812 1 97.75 91 ASP A O 1
ATOM 675 N N . LEU A 1 92 ? 17.562 -11.938 7.406 1 97.81 92 LEU A N 1
ATOM 676 C CA . LEU A 1 92 ? 17.844 -10.664 6.762 1 97.81 92 LEU A CA 1
ATOM 677 C C . LEU A 1 92 ? 19.344 -10.43 6.664 1 97.81 92 LEU A C 1
ATOM 679 O O . LEU A 1 92 ? 19.844 -9.922 5.652 1 97.81 92 LEU A O 1
ATOM 683 N N . GLU A 1 93 ? 20.047 -10.789 7.707 1 96.88 93 GLU A N 1
ATOM 684 C CA . GLU A 1 93 ? 21.5 -10.617 7.73 1 96.88 93 GLU A CA 1
ATOM 685 C C . GLU A 1 93 ? 22.188 -11.609 6.801 1 96.88 93 GLU A C 1
ATOM 687 O O . GLU A 1 93 ? 23.094 -11.242 6.051 1 96.88 93 GLU A O 1
ATOM 692 N N . LYS A 1 94 ? 21.75 -12.797 6.828 1 97.56 94 LYS A N 1
ATOM 693 C CA . LYS A 1 94 ? 22.406 -13.875 6.098 1 97.56 94 LYS A CA 1
ATOM 694 C C . LYS A 1 94 ? 22.109 -13.789 4.605 1 97.56 94 LYS A C 1
ATOM 696 O O . LYS A 1 94 ? 23 -14 3.775 1 97.56 94 LYS A O 1
ATOM 701 N N . TYR A 1 95 ? 20.891 -13.523 4.238 1 97.56 95 TYR A N 1
ATOM 702 C CA . TYR A 1 95 ? 20.484 -13.641 2.842 1 97.56 95 TYR A CA 1
ATOM 703 C C . TYR A 1 95 ? 20.234 -12.266 2.234 1 97.56 95 TYR A C 1
ATOM 705 O O . TYR A 1 95 ? 20.016 -12.141 1.024 1 97.56 95 TYR A O 1
ATOM 713 N N . SER A 1 96 ? 20.125 -11.195 2.973 1 95.31 96 SER A N 1
ATOM 714 C CA . SER A 1 96 ? 19.75 -9.852 2.555 1 95.31 96 SER A CA 1
ATOM 715 C C . SER A 1 96 ? 18.234 -9.719 2.393 1 95.31 96 SER A C 1
ATOM 717 O O . SER A 1 96 ? 17.531 -10.719 2.246 1 95.31 96 SER A O 1
ATOM 719 N N . SER A 1 97 ? 17.812 -8.492 2.348 1 96.12 97 SER A N 1
ATOM 720 C CA . SER A 1 97 ? 16.391 -8.203 2.227 1 96.12 97 SER A CA 1
ATOM 721 C C . SER A 1 97 ? 15.875 -8.531 0.829 1 96.12 97 SER A C 1
ATOM 723 O O . SER A 1 97 ? 14.664 -8.648 0.618 1 96.12 97 SER A O 1
ATOM 725 N N . VAL A 1 98 ? 16.766 -8.656 -0.144 1 97.25 98 VAL A N 1
ATOM 726 C CA . VAL A 1 98 ? 16.438 -8.984 -1.527 1 97.25 98 VAL A CA 1
ATOM 727 C C . VAL A 1 98 ? 16.938 -10.391 -1.862 1 97.25 98 VAL A C 1
ATOM 729 O O . VAL A 1 98 ? 18.062 -10.547 -2.371 1 97.25 98 VAL A O 1
ATOM 732 N N . SER A 1 99 ? 16.078 -11.352 -1.543 1 98.25 99 SER A N 1
ATOM 733 C CA . SER A 1 99 ? 16.422 -12.75 -1.744 1 98.25 99 SER A CA 1
ATOM 734 C C . SER A 1 99 ? 15.18 -13.625 -1.817 1 98.25 99 SER A C 1
ATOM 736 O O . SER A 1 99 ? 14.094 -13.203 -1.407 1 98.25 99 SER A O 1
ATOM 738 N N . GLU A 1 100 ? 15.422 -14.766 -2.322 1 98.38 100 GLU A N 1
ATOM 739 C CA . GLU A 1 100 ? 14.367 -15.773 -2.371 1 98.38 100 GLU A CA 1
ATOM 740 C C . GLU A 1 100 ? 13.844 -16.094 -0.973 1 98.38 100 GLU A C 1
ATOM 742 O O . GLU A 1 100 ? 12.633 -16.156 -0.754 1 98.38 100 GLU A O 1
ATOM 747 N N . VAL A 1 101 ? 14.727 -16.297 -0.049 1 98.75 101 VAL A N 1
ATOM 748 C CA . VAL A 1 101 ? 14.391 -16.688 1.315 1 98.75 101 VAL A CA 1
ATOM 749 C C . VAL A 1 101 ? 13.523 -15.617 1.965 1 98.75 101 VAL A C 1
ATOM 751 O O . VAL A 1 101 ? 12.5 -15.922 2.582 1 98.75 101 VAL A O 1
ATOM 754 N N . VAL A 1 102 ? 13.875 -14.391 1.793 1 98.81 102 VAL A N 1
ATOM 755 C CA . VAL A 1 102 ? 13.148 -13.305 2.438 1 98.81 102 VAL A CA 1
ATOM 756 C C . VAL A 1 102 ? 11.781 -13.133 1.782 1 98.81 102 VAL A C 1
ATOM 758 O O . VAL A 1 102 ? 10.781 -12.891 2.467 1 98.81 102 VAL A O 1
ATOM 761 N N . ALA A 1 103 ? 11.703 -13.32 0.472 1 98.88 103 ALA A N 1
ATOM 762 C CA . ALA A 1 103 ? 10.398 -13.289 -0.185 1 98.88 103 ALA A CA 1
ATOM 763 C C . ALA A 1 103 ? 9.469 -14.352 0.401 1 98.88 103 ALA A C 1
ATOM 765 O O . ALA A 1 103 ? 8.297 -14.078 0.677 1 98.88 103 ALA A O 1
ATOM 766 N N . VAL A 1 104 ? 10.008 -15.523 0.589 1 98.88 104 VAL A N 1
ATOM 767 C CA . VAL A 1 104 ? 9.234 -16.625 1.147 1 98.88 104 VAL A CA 1
ATOM 768 C C . VAL A 1 104 ? 8.773 -16.281 2.561 1 98.88 104 VAL A C 1
ATOM 770 O O . VAL A 1 104 ? 7.594 -16.422 2.889 1 98.88 104 VAL A O 1
ATOM 773 N N . ARG A 1 105 ? 9.672 -15.781 3.385 1 98.88 105 ARG A N 1
ATOM 774 C CA . ARG A 1 105 ? 9.352 -15.43 4.766 1 98.88 105 ARG A CA 1
ATOM 775 C C . ARG A 1 105 ? 8.289 -14.336 4.82 1 98.88 105 ARG A C 1
ATOM 777 O O . ARG A 1 105 ? 7.43 -14.344 5.703 1 98.88 105 ARG A O 1
ATOM 784 N N . MET A 1 106 ? 8.383 -13.453 3.895 1 98.94 106 MET A N 1
ATOM 785 C CA . MET A 1 106 ? 7.398 -12.375 3.854 1 98.94 106 MET A CA 1
ATOM 786 C C . MET A 1 106 ? 6.004 -12.93 3.566 1 98.94 106 MET A C 1
ATOM 788 O O . MET A 1 106 ? 5.043 -12.594 4.262 1 98.94 106 MET A O 1
ATOM 792 N N . ALA A 1 107 ? 5.895 -13.719 2.547 1 98.88 107 ALA A N 1
ATOM 793 C CA . ALA A 1 107 ? 4.602 -14.281 2.178 1 98.88 107 ALA A CA 1
ATOM 794 C C . ALA A 1 107 ? 4.051 -15.172 3.293 1 98.88 107 ALA A C 1
ATOM 796 O O . ALA A 1 107 ? 2.877 -15.062 3.658 1 98.88 107 ALA A O 1
ATOM 797 N N . GLU A 1 108 ? 4.875 -15.961 3.855 1 98.81 108 GLU A N 1
ATOM 798 C CA . GLU A 1 108 ? 4.461 -16.859 4.934 1 98.81 108 GLU A CA 1
ATOM 799 C C . GLU A 1 108 ? 4.121 -16.078 6.199 1 98.81 108 GLU A C 1
ATOM 801 O O . GLU A 1 108 ? 3.219 -16.453 6.945 1 98.81 108 GLU A O 1
ATOM 806 N N . GLY A 1 109 ? 4.93 -15.062 6.473 1 98.69 109 GLY A N 1
ATOM 807 C CA . GLY A 1 109 ? 4.617 -14.188 7.59 1 98.69 109 GLY A CA 1
ATOM 808 C C . GLY A 1 109 ? 3.229 -13.586 7.504 1 98.69 109 GLY A C 1
ATOM 809 O O . GLY A 1 109 ? 2.502 -13.539 8.5 1 98.69 109 GLY A O 1
ATOM 810 N N . LEU A 1 110 ? 2.883 -13.148 6.316 1 98.62 110 LEU A N 1
ATOM 811 C CA . LEU A 1 110 ? 1.55 -12.586 6.129 1 98.62 110 LEU A CA 1
ATOM 812 C C . LEU A 1 110 ? 0.475 -13.648 6.348 1 98.62 110 LEU A C 1
ATOM 814 O O . LEU A 1 110 ? -0.542 -13.383 6.992 1 98.62 110 LEU A O 1
ATOM 818 N N . LEU A 1 111 ? 0.694 -14.781 5.793 1 97.69 111 LEU A N 1
ATOM 819 C CA . LEU A 1 111 ? -0.26 -15.875 5.965 1 97.69 111 LEU A CA 1
ATOM 820 C C . LEU A 1 111 ? -0.431 -16.219 7.438 1 97.69 111 LEU A C 1
ATOM 822 O O . LEU A 1 111 ? -1.522 -16.594 7.867 1 97.69 111 LEU A O 1
ATOM 826 N N . SER A 1 112 ? 0.602 -16.125 8.219 1 97.31 112 SER A N 1
ATOM 827 C CA . SER A 1 112 ? 0.562 -16.422 9.648 1 97.31 112 SER A CA 1
ATOM 828 C C . SER A 1 112 ? -0.219 -15.359 10.414 1 97.31 112 SER A C 1
ATOM 830 O O . SER A 1 112 ? -0.911 -15.672 11.383 1 97.31 112 SER A O 1
ATOM 832 N N . ILE A 1 113 ? -0.087 -14.109 10.055 1 95.56 113 ILE A N 1
ATOM 833 C CA . ILE A 1 113 ? -0.781 -12.992 10.68 1 95.56 113 ILE A CA 1
ATOM 834 C C . ILE A 1 113 ? -2.273 -13.07 10.359 1 95.56 113 ILE A C 1
ATOM 836 O O . ILE A 1 113 ? -3.111 -12.898 11.25 1 95.56 113 ILE A O 1
ATOM 840 N N . ARG A 1 114 ? -2.463 -13.242 9.086 1 95.62 114 ARG A N 1
ATOM 841 C CA . ARG A 1 114 ? -3.84 -13.352 8.609 1 95.62 114 ARG A CA 1
ATOM 842 C C . ARG A 1 114 ? -4.164 -14.781 8.195 1 95.62 114 ARG A C 1
ATOM 844 O O . ARG A 1 114 ? -4.188 -15.094 7 1 95.62 114 ARG A O 1
ATOM 851 N N . ARG A 1 115 ? -4.613 -15.547 9.07 1 94.56 115 ARG A N 1
ATOM 852 C CA . ARG A 1 115 ? -4.793 -16.969 8.844 1 94.56 115 ARG A CA 1
ATOM 853 C C . ARG A 1 115 ? -6.027 -17.25 7.984 1 94.56 115 ARG A C 1
ATOM 855 O O . ARG A 1 115 ? -6.168 -18.328 7.418 1 94.56 115 ARG A O 1
ATOM 862 N N . ASP A 1 116 ? -6.871 -16.281 7.867 1 96.12 116 ASP A N 1
ATOM 863 C CA . ASP A 1 116 ? -8.148 -16.5 7.191 1 96.12 116 ASP A CA 1
ATOM 864 C C . ASP A 1 116 ? -8.039 -16.203 5.699 1 96.12 116 ASP A C 1
ATOM 866 O O . ASP A 1 116 ? -8.977 -16.438 4.941 1 96.12 116 ASP A O 1
ATOM 870 N N . ILE A 1 117 ? -6.863 -15.703 5.254 1 97.62 117 ILE A N 1
ATOM 871 C CA . ILE A 1 117 ? -6.75 -15.5 3.812 1 97.62 117 ILE A CA 1
ATOM 872 C C . ILE A 1 117 ? -6.301 -16.797 3.143 1 97.62 117 ILE A C 1
ATOM 874 O O . ILE A 1 117 ? -5.703 -17.672 3.787 1 97.62 117 ILE A O 1
ATOM 878 N N . ASP A 1 118 ? -6.578 -16.922 1.848 1 98.12 118 ASP A N 1
ATOM 879 C CA . ASP A 1 118 ? -6.289 -18.141 1.098 1 98.12 118 ASP A CA 1
ATOM 880 C C . ASP A 1 118 ? -4.895 -18.094 0.485 1 98.12 118 ASP A C 1
ATOM 882 O O . ASP A 1 118 ? -4.266 -19.141 0.269 1 98.12 118 ASP A O 1
ATOM 886 N N . MET A 1 119 ? -4.41 -16.891 0.188 1 98.56 119 MET A N 1
ATOM 887 C CA . MET A 1 119 ? -3.172 -16.719 -0.564 1 98.56 119 MET A CA 1
ATOM 888 C C . MET A 1 119 ? -2.447 -15.445 -0.136 1 98.56 119 MET A C 1
ATOM 890 O O . MET A 1 119 ? -3.078 -14.406 0.067 1 98.56 119 MET A O 1
ATOM 894 N N . ALA A 1 120 ? -1.187 -15.555 0.098 1 98.88 120 ALA A N 1
ATOM 895 C CA . ALA A 1 120 ? -0.324 -14.398 0.322 1 98.88 120 ALA A CA 1
ATOM 896 C C . ALA A 1 120 ? 0.743 -14.289 -0.765 1 98.88 120 ALA A C 1
ATOM 898 O O . ALA A 1 120 ? 1.384 -15.281 -1.114 1 98.88 120 ALA A O 1
ATOM 899 N N . VAL A 1 121 ? 0.938 -13.117 -1.337 1 98.94 121 VAL A N 1
ATOM 900 C CA . VAL A 1 121 ? 1.96 -12.875 -2.35 1 98.94 121 VAL A CA 1
ATOM 901 C C . VAL A 1 121 ? 2.906 -11.773 -1.879 1 98.94 121 VAL A C 1
ATOM 903 O O . VAL A 1 121 ? 2.463 -10.727 -1.412 1 98.94 121 VAL A O 1
ATOM 906 N N . SER A 1 122 ? 4.184 -12.047 -1.959 1 98.94 122 SER A N 1
ATOM 907 C CA . SER A 1 122 ? 5.16 -11.062 -1.519 1 98.94 122 SER A CA 1
ATOM 908 C C . SER A 1 122 ? 6.059 -10.617 -2.67 1 98.94 122 SER A C 1
ATOM 910 O O . SER A 1 122 ? 6.199 -11.336 -3.664 1 98.94 122 SER A O 1
ATOM 912 N N . ILE A 1 123 ? 6.574 -9.391 -2.578 1 98.88 123 ILE A N 1
ATOM 913 C CA . ILE A 1 123 ? 7.547 -8.867 -3.529 1 98.88 123 ILE A CA 1
ATOM 914 C C . ILE A 1 123 ? 8.688 -8.18 -2.779 1 98.88 123 ILE A C 1
ATOM 916 O O . ILE A 1 123 ? 8.445 -7.316 -1.931 1 98.88 123 ILE A O 1
ATOM 920 N N . THR A 1 124 ? 9.883 -8.539 -2.99 1 98.75 124 THR A N 1
ATOM 921 C CA . THR A 1 124 ? 11.078 -7.82 -2.562 1 98.75 124 THR A CA 1
ATOM 922 C C . THR A 1 124 ? 12.062 -7.676 -3.715 1 98.75 124 THR A C 1
ATOM 924 O O . THR A 1 124 ? 12.039 -8.469 -4.664 1 98.75 124 THR A O 1
ATOM 927 N N . GLY A 1 125 ? 12.906 -6.594 -3.674 1 97.44 125 GLY A N 1
ATOM 928 C CA . GLY A 1 125 ? 13.82 -6.32 -4.773 1 97.44 125 GLY A CA 1
ATOM 929 C C . GLY A 1 125 ? 14.484 -4.957 -4.668 1 97.44 125 GLY A C 1
ATOM 930 O O . GLY A 1 125 ? 14.445 -4.324 -3.613 1 97.44 125 GLY A O 1
ATOM 931 N N . VAL A 1 126 ? 15.164 -4.637 -5.727 1 95.62 126 VAL A N 1
ATOM 932 C CA . VAL A 1 126 ? 15.797 -3.328 -5.871 1 95.62 126 VAL A CA 1
ATOM 933 C C . VAL A 1 126 ? 15.195 -2.59 -7.062 1 95.62 126 VAL A C 1
ATOM 935 O O . VAL A 1 126 ? 15.477 -2.922 -8.219 1 95.62 126 VAL A O 1
ATOM 938 N N . ALA A 1 127 ? 14.406 -1.574 -6.777 1 92.88 127 ALA A N 1
ATOM 939 C CA . ALA A 1 127 ? 13.742 -0.823 -7.84 1 92.88 127 ALA A CA 1
ATOM 940 C C . ALA A 1 127 ? 14.688 0.208 -8.453 1 92.88 127 ALA A C 1
ATOM 942 O O . ALA A 1 127 ? 14.469 0.666 -9.578 1 92.88 127 ALA A O 1
ATOM 943 N N . GLY A 1 128 ? 15.719 0.552 -7.652 1 90.12 128 GLY A N 1
ATOM 944 C CA . GLY A 1 128 ? 16.672 1.527 -8.156 1 90.12 128 GLY A CA 1
ATOM 945 C C . GLY A 1 128 ? 16.344 2.949 -7.746 1 90.12 128 GLY A C 1
ATOM 946 O O . GLY A 1 128 ? 15.367 3.186 -7.035 1 90.12 128 GLY A O 1
ATOM 947 N N . ASN A 1 129 ? 17.219 3.936 -8.242 1 86.12 129 ASN A N 1
ATOM 948 C CA . ASN A 1 129 ? 17.125 5.316 -7.781 1 86.12 129 ASN A CA 1
ATOM 949 C C . ASN A 1 129 ? 16.875 6.277 -8.938 1 86.12 129 ASN A C 1
ATOM 951 O O . ASN A 1 129 ? 16.781 7.488 -8.734 1 86.12 129 ASN A O 1
ATOM 955 N N . SER A 1 130 ? 16.734 5.727 -10.078 1 78.19 130 SER A N 1
ATOM 956 C CA . SER A 1 130 ? 16.531 6.582 -11.25 1 78.19 130 SER A CA 1
ATOM 957 C C . SER A 1 130 ? 15.055 6.766 -11.555 1 78.19 130 SER A C 1
ATOM 959 O O . SER A 1 130 ? 14.289 5.797 -11.57 1 78.19 130 SER A O 1
ATOM 961 N N . LEU A 1 131 ? 14.75 8.047 -11.758 1 76.69 131 LEU A N 1
ATOM 962 C CA . LEU A 1 131 ? 13.391 8.328 -12.219 1 76.69 131 LEU A CA 1
ATOM 963 C C . LEU A 1 131 ? 13.344 8.391 -13.742 1 76.69 131 LEU A C 1
ATOM 965 O O . LEU A 1 131 ? 12.266 8.312 -14.336 1 76.69 131 LEU A O 1
ATOM 969 N N . LEU A 1 132 ? 14.57 8.719 -14.172 1 71.88 132 LEU A N 1
ATOM 970 C CA . LEU A 1 132 ? 14.656 8.852 -15.625 1 71.88 132 LEU A CA 1
ATOM 971 C C . LEU A 1 132 ? 15.719 7.91 -16.188 1 71.88 132 LEU A C 1
ATOM 973 O O . LEU A 1 132 ? 16.812 7.797 -15.641 1 71.88 132 LEU A O 1
ATOM 977 N N . GLY A 1 133 ? 15.383 7.219 -17.016 1 68.44 133 GLY A N 1
ATOM 978 C CA . GLY A 1 133 ? 16.359 6.418 -17.734 1 68.44 133 GLY A CA 1
ATOM 979 C C . GLY A 1 133 ? 16.891 5.262 -16.922 1 68.44 133 GLY A C 1
ATOM 980 O O . GLY A 1 133 ? 16.219 4.762 -16.016 1 68.44 133 GLY A O 1
ATOM 981 N N . GLU A 1 134 ? 18.109 4.867 -17.25 1 70.12 134 GLU A N 1
ATOM 982 C CA . GLU A 1 134 ? 18.719 3.684 -16.656 1 70.12 134 GLU A CA 1
ATOM 983 C C . GLU A 1 134 ? 19.219 3.965 -15.242 1 70.12 134 GLU A C 1
ATOM 985 O O . GLU A 1 134 ? 19.703 5.059 -14.953 1 70.12 134 GLU A O 1
ATOM 990 N N . ASP A 1 135 ? 18.922 2.996 -14.469 1 71.25 135 ASP A N 1
ATOM 991 C CA . ASP A 1 135 ? 19.344 3.064 -13.07 1 71.25 135 ASP A CA 1
ATOM 992 C C . ASP A 1 135 ? 20.719 2.426 -12.891 1 71.25 135 ASP A C 1
ATOM 994 O O . ASP A 1 135 ? 20.953 1.287 -13.305 1 71.25 135 ASP A O 1
ATOM 998 N N . ASN A 1 136 ? 21.594 3.082 -12.234 1 70.12 136 ASN A N 1
ATOM 999 C CA . ASN A 1 136 ? 22.953 2.584 -12.078 1 70.12 136 ASN A CA 1
ATOM 1000 C C . ASN A 1 136 ? 23.172 1.986 -10.695 1 70.12 136 ASN A C 1
ATOM 1002 O O . ASN A 1 136 ? 24.297 1.602 -10.352 1 70.12 136 ASN A O 1
ATOM 1006 N N . GLU A 1 137 ? 22.141 1.844 -10.039 1 79.94 137 GLU A N 1
ATOM 1007 C CA . GLU A 1 137 ? 22.25 1.216 -8.727 1 79.94 137 GLU A CA 1
ATOM 1008 C C . GLU A 1 137 ? 22.562 -0.274 -8.852 1 79.94 137 GLU A C 1
ATOM 1010 O O . GLU A 1 137 ? 22.016 -0.955 -9.719 1 79.94 137 GLU A O 1
ATOM 1015 N N . LYS A 1 138 ? 23.484 -0.693 -8.008 1 81.94 138 LYS A N 1
ATOM 1016 C CA . LYS A 1 138 ? 23.828 -2.111 -7.977 1 81.94 138 LYS A CA 1
ATOM 1017 C C . LYS A 1 138 ? 22.594 -2.971 -7.754 1 81.94 138 LYS A C 1
ATOM 1019 O O . LYS A 1 138 ? 21.766 -2.67 -6.883 1 81.94 138 LYS A O 1
ATOM 1024 N N . ASP A 1 139 ? 22.344 -3.941 -8.602 1 88.81 139 ASP A N 1
ATOM 1025 C CA . ASP A 1 139 ? 21.312 -4.969 -8.469 1 88.81 139 ASP A CA 1
ATOM 1026 C C . ASP A 1 139 ? 19.938 -4.422 -8.82 1 88.81 139 ASP A C 1
ATOM 1028 O O . ASP A 1 139 ? 18.922 -5.09 -8.609 1 88.81 139 ASP A O 1
ATOM 1032 N N . ALA A 1 140 ? 19.906 -3.135 -9.328 1 92.38 140 ALA A N 1
ATOM 1033 C CA . ALA A 1 140 ? 18.609 -2.633 -9.789 1 92.38 140 ALA A CA 1
ATOM 1034 C C . ALA A 1 140 ? 17.969 -3.6 -10.781 1 92.38 140 ALA A C 1
ATOM 1036 O O . ALA A 1 140 ? 18.641 -4.137 -11.664 1 92.38 140 ALA A O 1
ATOM 1037 N N . GLY A 1 141 ? 16.688 -3.883 -10.492 1 94.81 141 GLY A N 1
ATOM 1038 C CA . GLY A 1 141 ? 15.984 -4.781 -11.391 1 94.81 141 GLY A CA 1
ATOM 1039 C C . GLY A 1 141 ? 15.828 -6.184 -10.836 1 94.81 141 GLY A C 1
ATOM 1040 O O . GLY A 1 141 ? 15.031 -6.977 -11.336 1 94.81 141 GLY A O 1
ATOM 1041 N N . CYS A 1 142 ? 16.625 -6.5 -9.773 1 97.12 142 CYS A N 1
ATOM 1042 C CA . CYS A 1 142 ? 16.469 -7.789 -9.102 1 97.12 142 CYS A CA 1
ATOM 1043 C C . CYS A 1 142 ? 15.219 -7.812 -8.234 1 97.12 142 CYS A C 1
ATOM 1045 O O . CYS A 1 142 ? 15.047 -6.965 -7.359 1 97.12 142 CYS A O 1
ATOM 1047 N N . VAL A 1 143 ? 14.352 -8.789 -8.562 1 98.25 143 VAL A N 1
ATOM 1048 C CA . VAL A 1 143 ? 13.078 -8.859 -7.852 1 98.25 143 VAL A CA 1
ATOM 1049 C C . VAL A 1 143 ? 12.727 -10.32 -7.566 1 98.25 143 VAL A C 1
ATOM 1051 O O . VAL A 1 143 ? 12.914 -11.188 -8.422 1 98.25 143 VAL A O 1
ATOM 1054 N N . PHE A 1 144 ? 12.273 -10.586 -6.375 1 98.88 144 PHE A N 1
ATOM 1055 C CA . PHE A 1 144 ? 11.742 -11.891 -5.988 1 98.88 144 PHE A CA 1
ATOM 1056 C C . PHE A 1 144 ? 10.273 -11.789 -5.613 1 98.88 144 PHE A C 1
ATOM 1058 O O . PHE A 1 144 ? 9.875 -10.883 -4.879 1 98.88 144 PHE A O 1
ATOM 1065 N N . ILE A 1 145 ? 9.477 -12.703 -6.156 1 98.94 145 ILE A N 1
ATOM 1066 C CA . ILE A 1 145 ? 8.047 -12.781 -5.867 1 98.94 145 ILE A CA 1
ATOM 1067 C C . ILE A 1 145 ? 7.707 -14.172 -5.324 1 98.94 145 ILE A C 1
ATOM 1069 O O . ILE A 1 145 ? 8.039 -15.188 -5.945 1 98.94 145 ILE A O 1
ATOM 1073 N N . ALA A 1 146 ? 7.035 -14.203 -4.191 1 98.94 146 ALA A N 1
ATOM 1074 C CA . ALA A 1 146 ? 6.648 -15.484 -3.607 1 98.94 146 ALA A CA 1
ATOM 1075 C C . ALA A 1 146 ? 5.133 -15.578 -3.439 1 98.94 146 ALA A C 1
ATOM 1077 O O . ALA A 1 146 ? 4.465 -14.562 -3.23 1 98.94 146 ALA A O 1
ATOM 1078 N N . GLN A 1 147 ? 4.641 -16.719 -3.566 1 98.81 147 GLN A N 1
ATOM 1079 C CA . GLN A 1 147 ? 3.232 -17.031 -3.359 1 98.81 147 GLN A CA 1
ATOM 1080 C C . GLN A 1 147 ? 3.068 -18.156 -2.328 1 98.81 147 GLN A C 1
ATOM 1082 O O . GLN A 1 147 ? 3.539 -19.266 -2.535 1 98.81 147 GLN A O 1
ATOM 1087 N N . ALA A 1 148 ? 2.41 -17.859 -1.24 1 98.75 148 ALA A N 1
ATOM 1088 C CA . ALA A 1 148 ? 2.182 -18.828 -0.167 1 98.75 148 ALA A CA 1
ATOM 1089 C C . ALA A 1 148 ? 0.701 -19.172 -0.045 1 98.75 148 ALA A C 1
ATOM 1091 O O . ALA A 1 148 ? -0.154 -18.281 -0.074 1 98.75 148 ALA A O 1
ATOM 1092 N N . VAL A 1 149 ? 0.405 -20.391 0.045 1 97.81 149 VAL A N 1
ATOM 1093 C CA . VAL A 1 149 ? -0.921 -20.953 0.281 1 97.81 149 VAL A CA 1
ATOM 1094 C C . VAL A 1 149 ? -0.856 -21.984 1.412 1 97.81 149 VAL A C 1
ATOM 1096 O O . VAL A 1 149 ? 0.145 -22.688 1.562 1 97.81 149 VAL A O 1
ATOM 1099 N N . HIS A 1 150 ? -1.905 -22.047 2.215 1 96.56 150 HIS A N 1
ATOM 1100 C CA . HIS A 1 150 ? -1.904 -22.953 3.359 1 96.56 150 HIS A CA 1
ATOM 1101 C C . HIS A 1 150 ? -1.651 -24.391 2.924 1 96.56 150 HIS A C 1
ATOM 1103 O O . HIS A 1 150 ? -2.242 -24.859 1.949 1 96.56 150 HIS A O 1
ATOM 1109 N N . HIS A 1 151 ? -0.728 -24.984 3.623 1 94.94 151 HIS A N 1
ATOM 1110 C CA . HIS A 1 151 ? -0.464 -26.406 3.525 1 94.94 151 HIS A CA 1
ATOM 1111 C C . HIS A 1 151 ? 0.139 -26.766 2.172 1 94.94 151 HIS A C 1
ATOM 1113 O O . HIS A 1 151 ? 0.035 -27.922 1.725 1 94.94 151 HIS A O 1
ATOM 1119 N N . LYS A 1 152 ? 0.649 -25.906 1.435 1 96.75 152 LYS A N 1
ATOM 1120 C CA . LYS A 1 152 ? 1.399 -26.125 0.2 1 96.75 152 LYS A CA 1
ATOM 1121 C C . LYS A 1 152 ? 2.768 -25.453 0.265 1 96.75 152 LYS A C 1
ATOM 1123 O O . LYS A 1 152 ? 2.955 -24.484 1.003 1 96.75 152 LYS A O 1
ATOM 1128 N N . PRO A 1 153 ? 3.703 -26.016 -0.432 1 97.44 153 PRO A N 1
ATOM 1129 C CA . PRO A 1 153 ? 4.984 -25.297 -0.504 1 97.44 153 PRO A CA 1
ATOM 1130 C C . PRO A 1 153 ? 4.863 -23.922 -1.144 1 97.44 153 PRO A C 1
ATOM 1132 O O . PRO A 1 153 ? 4.098 -23.75 -2.096 1 97.44 153 PRO A O 1
ATOM 1135 N N . THR A 1 154 ? 5.613 -23.016 -0.602 1 98.56 154 THR A N 1
ATOM 1136 C CA . THR A 1 154 ? 5.617 -21.672 -1.162 1 98.56 154 THR A CA 1
ATOM 1137 C C . THR A 1 154 ? 6.387 -21.641 -2.479 1 98.56 154 THR A C 1
ATOM 1139 O O . THR A 1 154 ? 7.477 -22.203 -2.584 1 98.56 154 THR A O 1
ATOM 1142 N N . THR A 1 155 ? 5.812 -21.031 -3.529 1 98.25 155 THR A N 1
ATOM 1143 C CA . THR A 1 155 ? 6.465 -20.859 -4.824 1 98.25 155 THR A CA 1
ATOM 1144 C C . THR A 1 155 ? 7.16 -19.516 -4.914 1 98.25 155 THR A C 1
ATOM 1146 O O . THR A 1 155 ? 6.68 -18.516 -4.355 1 98.25 155 THR A O 1
ATOM 1149 N N . VAL A 1 156 ? 8.305 -19.5 -5.648 1 98.44 156 VAL A N 1
ATOM 1150 C CA . VAL A 1 156 ? 9.047 -18.25 -5.77 1 98.44 156 VAL A CA 1
ATOM 1151 C C . VAL A 1 156 ? 9.453 -18.031 -7.227 1 98.44 156 VAL A C 1
ATOM 1153 O O . VAL A 1 156 ? 9.812 -18.984 -7.926 1 98.44 156 VAL A O 1
ATOM 1156 N N . LEU A 1 157 ? 9.32 -16.797 -7.684 1 98.44 157 LEU A N 1
ATOM 1157 C CA . LEU A 1 157 ? 9.836 -16.328 -8.961 1 98.44 157 LEU A CA 1
ATOM 1158 C C . LEU A 1 157 ? 11.016 -15.375 -8.75 1 98.44 157 LEU A C 1
ATOM 1160 O O . LEU A 1 157 ? 10.914 -14.422 -7.98 1 98.44 157 LEU A O 1
ATOM 1164 N N . ALA A 1 158 ? 12.125 -15.688 -9.305 1 98.38 158 ALA A N 1
ATOM 1165 C CA . ALA A 1 158 ? 13.281 -14.797 -9.336 1 98.38 158 ALA A CA 1
ATOM 1166 C C . ALA A 1 158 ? 13.391 -14.094 -10.688 1 98.38 158 ALA A C 1
ATOM 1168 O O . ALA A 1 158 ? 13.445 -14.742 -11.734 1 98.38 158 ALA A O 1
ATOM 1169 N N . LEU A 1 159 ? 13.43 -12.742 -10.625 1 97.94 159 LEU A N 1
ATOM 1170 C CA . LEU A 1 159 ? 13.414 -11.961 -11.859 1 97.94 159 LEU A CA 1
ATOM 1171 C C . LEU A 1 159 ? 14.539 -10.93 -11.867 1 97.94 159 LEU A C 1
ATOM 1173 O O . LEU A 1 159 ? 15.008 -10.508 -10.805 1 97.94 159 LEU A O 1
ATOM 1177 N N . ASN A 1 160 ? 14.93 -10.594 -13.023 1 96.38 160 ASN A N 1
ATOM 1178 C CA . ASN A 1 160 ? 15.836 -9.477 -13.281 1 96.38 160 ASN A CA 1
ATOM 1179 C C . ASN A 1 160 ? 15.383 -8.656 -14.484 1 96.38 160 ASN A C 1
ATOM 1181 O O . ASN A 1 160 ? 15.445 -9.125 -15.625 1 96.38 160 ASN A O 1
ATOM 1185 N N . PHE A 1 161 ? 15.039 -7.41 -14.195 1 94 161 PHE A N 1
ATOM 1186 C CA . PHE A 1 161 ? 14.484 -6.566 -15.242 1 94 161 PHE A CA 1
ATOM 1187 C C . PHE A 1 161 ? 15.57 -5.695 -15.867 1 94 161 PHE A C 1
ATOM 1189 O O . PHE A 1 161 ? 15.305 -4.945 -16.812 1 94 161 PHE A O 1
ATOM 1196 N N . GLY A 1 162 ? 16.781 -5.797 -15.367 1 86.88 162 GLY A N 1
ATOM 1197 C CA . GLY A 1 162 ? 17.891 -5.02 -15.883 1 86.88 162 GLY A CA 1
ATOM 1198 C C . GLY A 1 162 ? 17.828 -3.557 -15.484 1 86.88 162 GLY A C 1
ATOM 1199 O O . GLY A 1 162 ? 17.297 -3.221 -14.422 1 86.88 162 GLY A O 1
ATOM 1200 N N . THR A 1 163 ? 18.484 -2.738 -16.406 1 82.06 163 THR A N 1
ATOM 1201 C CA . THR A 1 163 ? 18.609 -1.322 -16.078 1 82.06 163 THR A CA 1
ATOM 1202 C C . THR A 1 163 ? 17.391 -0.54 -16.547 1 82.06 163 THR A C 1
ATOM 1204 O O . THR A 1 163 ? 17.219 -0.31 -17.75 1 82.06 163 THR A O 1
ATOM 1207 N N . GLN A 1 164 ? 16.469 -0.414 -15.781 1 86.69 164 GLN A N 1
ATOM 1208 C CA . GLN A 1 164 ? 15.273 0.393 -15.969 1 86.69 164 GLN A CA 1
ATOM 1209 C C . GLN A 1 164 ? 15.125 1.428 -14.859 1 86.69 164 GLN A C 1
ATOM 1211 O O . GLN A 1 164 ? 15.867 1.396 -13.875 1 86.69 164 GLN A O 1
ATOM 1216 N N . ASN A 1 165 ? 14.297 2.297 -15.18 1 87.31 165 ASN A N 1
ATOM 1217 C CA . ASN A 1 165 ? 14.078 3.252 -14.094 1 87.31 165 ASN A CA 1
ATOM 1218 C C . ASN A 1 165 ? 13.203 2.66 -12.992 1 87.31 165 ASN A C 1
ATOM 1220 O O . ASN A 1 165 ? 12.562 1.628 -13.195 1 87.31 165 ASN A O 1
ATOM 1224 N N . ARG A 1 166 ? 13.203 3.236 -11.906 1 91.75 166 ARG A N 1
ATOM 1225 C CA . ARG A 1 166 ? 12.547 2.777 -10.688 1 91.75 166 ARG A CA 1
ATOM 1226 C C . ARG A 1 166 ? 11.086 2.424 -10.953 1 91.75 166 ARG A C 1
ATOM 1228 O O . ARG A 1 166 ? 10.648 1.311 -10.656 1 91.75 166 ARG A O 1
ATOM 1235 N N . ASN A 1 167 ? 10.297 3.311 -11.531 1 89.75 167 ASN A N 1
ATOM 1236 C CA . ASN A 1 167 ? 8.867 3.107 -11.734 1 89.75 167 ASN A CA 1
ATOM 1237 C C . ASN A 1 167 ? 8.602 1.954 -12.703 1 89.75 167 ASN A C 1
ATOM 1239 O O . ASN A 1 167 ? 7.645 1.201 -12.531 1 89.75 167 ASN A O 1
ATOM 1243 N N . GLU A 1 168 ? 9.43 1.896 -13.688 1 90.5 168 GLU A N 1
ATOM 1244 C CA . GLU A 1 168 ? 9.297 0.784 -14.617 1 90.5 168 GLU A CA 1
ATOM 1245 C C . GLU A 1 168 ? 9.508 -0.556 -13.922 1 90.5 168 GLU A C 1
ATOM 1247 O O . GLU A 1 168 ? 8.758 -1.508 -14.156 1 90.5 168 GLU A O 1
ATOM 1252 N N . ILE A 1 169 ? 10.516 -0.654 -13.094 1 93.94 169 ILE A N 1
ATOM 1253 C CA . ILE A 1 169 ? 10.789 -1.884 -12.352 1 93.94 169 ILE A CA 1
ATOM 1254 C C . ILE A 1 169 ? 9.609 -2.209 -11.438 1 93.94 169 ILE A C 1
ATOM 1256 O O . ILE A 1 169 ? 9.18 -3.361 -11.359 1 93.94 169 ILE A O 1
ATOM 1260 N N . GLN A 1 170 ? 9.062 -1.248 -10.773 1 95.81 170 GLN A N 1
ATOM 1261 C CA . GLN A 1 170 ? 7.914 -1.445 -9.898 1 95.81 170 GLN A CA 1
ATOM 1262 C C . GLN A 1 170 ? 6.711 -1.979 -10.672 1 95.81 170 GLN A C 1
ATOM 1264 O O . GLN A 1 170 ? 6.059 -2.93 -10.242 1 95.81 170 GLN A O 1
ATOM 1269 N N . CYS A 1 171 ? 6.473 -1.394 -11.82 1 94.81 171 CYS A N 1
ATOM 1270 C CA . CYS A 1 171 ? 5.34 -1.807 -12.648 1 94.81 171 CYS A CA 1
ATOM 1271 C C . CYS A 1 171 ? 5.539 -3.225 -13.172 1 94.81 171 CYS A C 1
ATOM 1273 O O . CYS A 1 171 ? 4.605 -4.031 -13.156 1 94.81 171 CYS A O 1
ATOM 1275 N N . LYS A 1 172 ? 6.715 -3.477 -13.586 1 96.19 172 LYS A N 1
ATOM 1276 C CA . LYS A 1 172 ? 6.996 -4.809 -14.117 1 96.19 172 LYS A CA 1
ATOM 1277 C C . LYS A 1 172 ? 6.891 -5.867 -13.016 1 96.19 172 LYS A C 1
ATOM 1279 O O . LYS A 1 172 ? 6.398 -6.969 -13.258 1 96.19 172 LYS A O 1
ATOM 1284 N N . ALA A 1 173 ? 7.379 -5.562 -11.867 1 98.06 173 ALA A N 1
ATOM 1285 C CA . ALA A 1 173 ? 7.262 -6.469 -10.727 1 98.06 173 ALA A CA 1
ATOM 1286 C C . ALA A 1 173 ? 5.797 -6.738 -10.391 1 98.06 173 ALA A C 1
ATOM 1288 O O . ALA A 1 173 ? 5.402 -7.887 -10.188 1 98.06 173 ALA A O 1
ATOM 1289 N N . ALA A 1 174 ? 4.98 -5.691 -10.328 1 98.12 174 ALA A N 1
ATOM 1290 C CA . ALA A 1 174 ? 3.553 -5.844 -10.062 1 98.12 174 ALA A CA 1
ATOM 1291 C C . ALA A 1 174 ? 2.883 -6.688 -11.148 1 98.12 174 ALA A C 1
ATOM 1293 O O . ALA A 1 174 ? 2.059 -7.555 -10.844 1 98.12 174 ALA A O 1
ATOM 1294 N N . ALA A 1 175 ? 3.242 -6.426 -12.375 1 97.94 175 ALA A N 1
ATOM 1295 C CA . ALA A 1 175 ? 2.682 -7.191 -13.484 1 97.94 175 ALA A CA 1
ATOM 1296 C C . ALA A 1 175 ? 3.004 -8.672 -13.344 1 97.94 175 ALA A C 1
ATOM 1298 O O . ALA A 1 175 ? 2.137 -9.531 -13.547 1 97.94 175 ALA A O 1
ATOM 1299 N N . ALA A 1 176 ? 4.25 -8.969 -13.016 1 98.62 176 ALA A N 1
ATOM 1300 C CA . ALA A 1 176 ? 4.672 -10.359 -12.844 1 98.62 176 ALA A CA 1
ATOM 1301 C C . ALA A 1 176 ? 3.916 -11.031 -11.703 1 98.62 176 ALA A C 1
ATOM 1303 O O . ALA A 1 176 ? 3.547 -12.203 -11.805 1 98.62 176 ALA A O 1
ATOM 1304 N N . ALA A 1 177 ? 3.717 -10.328 -10.648 1 98.88 177 ALA A N 1
ATOM 1305 C CA . ALA A 1 177 ? 2.953 -10.859 -9.523 1 98.88 177 ALA A CA 1
ATOM 1306 C C . ALA A 1 177 ? 1.516 -11.164 -9.93 1 98.88 177 ALA A C 1
ATOM 1308 O O . ALA A 1 177 ? 0.969 -12.211 -9.562 1 98.88 177 ALA A O 1
ATOM 1309 N N . LEU A 1 178 ? 0.908 -10.258 -10.656 1 98.69 178 LEU A N 1
ATOM 1310 C CA . LEU A 1 178 ? -0.453 -10.469 -11.141 1 98.69 178 LEU A CA 1
ATOM 1311 C C . LEU A 1 178 ? -0.534 -11.711 -12.023 1 98.69 178 LEU A C 1
ATOM 1313 O O . LEU A 1 178 ? -1.481 -12.492 -11.914 1 98.69 178 LEU A O 1
ATOM 1317 N N . ASP A 1 179 ? 0.449 -11.859 -12.859 1 98.56 179 ASP A N 1
ATOM 1318 C CA . ASP A 1 179 ? 0.507 -13.062 -13.688 1 98.56 179 ASP A CA 1
ATOM 1319 C C . ASP A 1 179 ? 0.617 -14.312 -12.828 1 98.56 179 ASP A C 1
ATOM 1321 O O . ASP A 1 179 ? -0.064 -15.312 -13.078 1 98.56 179 ASP A O 1
ATOM 1325 N N . MET A 1 180 ? 1.457 -14.312 -11.883 1 98.56 180 MET A N 1
ATOM 1326 C CA . MET A 1 180 ? 1.653 -15.453 -10.992 1 98.56 180 MET A CA 1
ATOM 1327 C C . MET A 1 180 ? 0.348 -15.828 -10.297 1 98.56 180 MET A C 1
ATOM 1329 O O . MET A 1 180 ? 0.012 -17.016 -10.203 1 98.56 180 MET A O 1
ATOM 1333 N N . ILE A 1 181 ? -0.394 -14.859 -9.828 1 98.62 181 ILE A N 1
ATOM 1334 C CA . ILE A 1 181 ? -1.667 -15.078 -9.148 1 98.62 181 ILE A CA 1
ATOM 1335 C C . ILE A 1 181 ? -2.66 -15.719 -10.109 1 98.62 181 ILE A C 1
ATOM 1337 O O . ILE A 1 181 ? -3.242 -16.766 -9.805 1 98.62 181 ILE A O 1
ATOM 1341 N N . CYS A 1 182 ? -2.811 -15.102 -11.273 1 97.88 182 CYS A N 1
ATOM 1342 C CA . CYS A 1 182 ? -3.805 -15.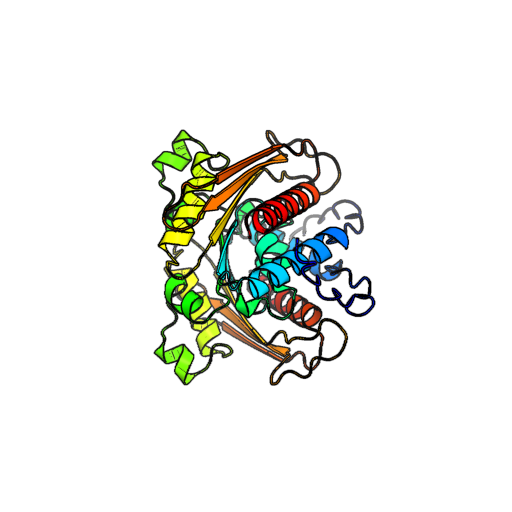562 -12.234 1 97.88 182 CYS A CA 1
ATOM 1343 C C . CYS A 1 182 ? -3.49 -16.984 -12.703 1 97.88 182 CYS A C 1
ATOM 1345 O O . CYS A 1 182 ? -4.398 -17.797 -12.867 1 97.88 182 CYS A O 1
ATOM 1347 N N . ASN A 1 183 ? -2.209 -17.266 -12.844 1 97.12 183 ASN A N 1
ATOM 1348 C CA . ASN A 1 183 ? -1.791 -18.578 -13.328 1 97.12 183 ASN A CA 1
ATOM 1349 C C . ASN A 1 183 ? -2 -19.656 -12.273 1 97.12 183 ASN A C 1
ATOM 1351 O O . ASN A 1 183 ? -2.039 -20.844 -12.602 1 97.12 183 ASN A O 1
ATOM 1355 N N . SER A 1 184 ? -2.131 -19.297 -11.062 1 96 184 SER A N 1
ATOM 1356 C CA . SER A 1 184 ? -2.246 -20.266 -9.984 1 96 184 SER A CA 1
ATOM 1357 C C . SER A 1 184 ? -3.707 -20.562 -9.656 1 96 184 SER A C 1
ATOM 1359 O O . SER A 1 184 ? -4.008 -21.484 -8.898 1 96 184 SER A O 1
ATOM 1361 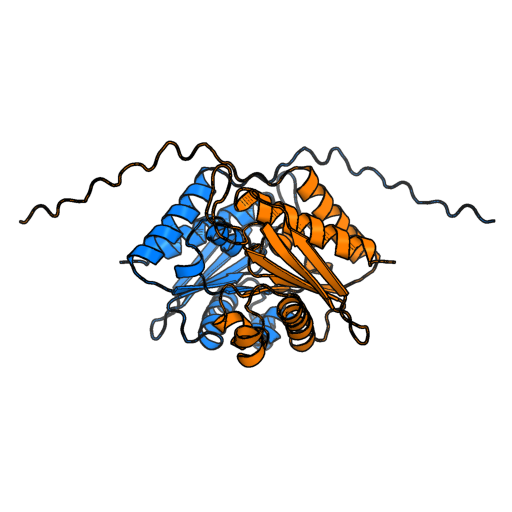N N . LEU A 1 185 ? -4.605 -19.75 -10.195 1 95.31 185 LEU A N 1
ATOM 1362 C CA . LEU A 1 185 ? -6.027 -19.938 -9.922 1 95.31 185 LEU A CA 1
ATOM 1363 C C . LEU A 1 185 ? -6.617 -21.016 -10.828 1 95.31 185 LEU A C 1
ATOM 1365 O O . LEU A 1 185 ? -6.25 -21.109 -12 1 95.31 185 LEU A O 1
ATOM 1369 N N . PRO A 1 186 ? -7.383 -21.922 -10.312 1 86.19 186 PRO A N 1
ATOM 1370 C CA . PRO A 1 186 ? -7.965 -23 -11.125 1 86.19 186 PRO A CA 1
ATOM 1371 C C . PRO A 1 186 ? -8.867 -22.469 -12.242 1 86.19 186 PRO A C 1
ATOM 1373 O O . PRO A 1 186 ? -9.414 -21.375 -12.141 1 86.19 186 PRO A O 1
ATOM 1376 N N . MET B 1 1 ? -19.234 -35.25 -25.297 1 22.3 1 MET B N 1
ATOM 1377 C CA . MET B 1 1 ? -18.219 -34.219 -25.125 1 22.3 1 MET B CA 1
ATOM 1378 C C . MET B 1 1 ? -18.859 -32.844 -24.875 1 22.3 1 MET B C 1
ATOM 1380 O O . MET B 1 1 ? -19.422 -32.25 -25.797 1 22.3 1 MET B O 1
ATOM 1384 N N . LYS B 1 2 ? -19.469 -32.594 -23.938 1 23.53 2 LYS B N 1
ATOM 1385 C CA . LYS B 1 2 ? -20.562 -31.625 -23.719 1 23.53 2 LYS B CA 1
ATOM 1386 C C . LYS B 1 2 ? -20.031 -30.188 -23.75 1 23.53 2 LYS B C 1
ATOM 1388 O O . LYS B 1 2 ? -18.953 -29.906 -23.219 1 23.53 2 LYS B O 1
ATOM 1393 N N . ASN B 1 3 ? -20.484 -29.266 -24.641 1 20.98 3 ASN B N 1
ATOM 1394 C CA . ASN B 1 3 ? -20.156 -27.906 -25.062 1 20.98 3 ASN B CA 1
ATOM 1395 C C . ASN B 1 3 ? -20.328 -26.906 -23.922 1 20.98 3 ASN B C 1
ATOM 1397 O O . ASN B 1 3 ? -21.438 -26.719 -23.406 1 20.98 3 ASN B O 1
ATOM 1401 N N . VAL B 1 4 ? -19.641 -26.938 -22.953 1 22.8 4 VAL B N 1
ATOM 1402 C CA . VAL B 1 4 ? -19.797 -26 -21.844 1 22.8 4 VAL B CA 1
ATOM 1403 C C . VAL B 1 4 ? -19.906 -24.578 -22.375 1 22.8 4 VAL B C 1
ATOM 1405 O O . VAL B 1 4 ? -19.062 -24.125 -23.156 1 22.8 4 VAL B O 1
ATOM 1408 N N . ASN B 1 5 ? -21.047 -24.031 -22.594 1 19.73 5 ASN B N 1
ATOM 1409 C CA . ASN B 1 5 ? -21.406 -22.688 -23.047 1 19.73 5 ASN B CA 1
ATOM 1410 C C . ASN B 1 5 ? -20.625 -21.609 -22.297 1 19.73 5 ASN B C 1
ATOM 1412 O O . ASN B 1 5 ? -20.797 -21.453 -21.094 1 19.73 5 ASN B O 1
ATOM 1416 N N . ILE B 1 6 ? -19.438 -21.344 -22.578 1 22.14 6 ILE B N 1
ATOM 1417 C CA . ILE B 1 6 ? -18.594 -20.266 -22.094 1 22.14 6 ILE B CA 1
ATOM 1418 C C . ILE B 1 6 ? -19.359 -18.953 -22.125 1 22.14 6 ILE B C 1
ATOM 1420 O O . ILE B 1 6 ? -19.797 -18.5 -23.188 1 22.14 6 ILE B O 1
ATOM 1424 N N . GLY B 1 7 ? -20.266 -18.828 -21.297 1 23.19 7 GLY B N 1
ATOM 1425 C CA . GLY B 1 7 ? -21.062 -17.609 -21.266 1 23.19 7 GLY B CA 1
ATOM 1426 C C . GLY B 1 7 ? -20.312 -16.406 -21.797 1 23.19 7 GLY B C 1
ATOM 1427 O O . GLY B 1 7 ? -19.078 -16.375 -21.781 1 23.19 7 GLY B O 1
ATOM 1428 N N . ILE B 1 8 ? -20.906 -15.688 -22.719 1 20.89 8 ILE B N 1
ATOM 1429 C CA . ILE B 1 8 ? -20.578 -14.438 -23.391 1 20.89 8 ILE B CA 1
ATOM 1430 C C . ILE B 1 8 ? -19.969 -13.453 -22.391 1 20.89 8 ILE B C 1
ATOM 1432 O O . ILE B 1 8 ? -20.594 -13.148 -21.375 1 20.89 8 ILE B O 1
ATOM 1436 N N . ILE B 1 9 ? -18.797 -13.547 -22.062 1 21.81 9 ILE B N 1
ATOM 1437 C CA . ILE B 1 9 ? -18.094 -12.453 -21.406 1 21.81 9 ILE B CA 1
ATOM 1438 C C . ILE B 1 9 ? -18.547 -11.117 -21.984 1 21.81 9 ILE B C 1
ATOM 1440 O O . ILE B 1 9 ? -18.328 -10.828 -23.156 1 21.81 9 ILE B O 1
ATOM 1444 N N . ARG B 1 10 ? -19.859 -10.797 -21.875 1 24.47 10 ARG B N 1
ATOM 1445 C CA . ARG B 1 10 ? -20.219 -9.438 -22.266 1 24.47 10 ARG B CA 1
ATOM 1446 C C . ARG B 1 10 ? -19.062 -8.469 -22.031 1 24.47 10 ARG B C 1
ATOM 1448 O O . ARG B 1 10 ? -18.453 -8.469 -20.953 1 24.47 10 ARG B O 1
ATOM 1455 N N . THR B 1 11 ? -18.25 -8.273 -22.953 1 24.5 11 THR B N 1
ATOM 1456 C CA . THR B 1 11 ? -17.281 -7.199 -23.141 1 24.5 11 THR B CA 1
ATOM 1457 C C . THR B 1 11 ? -17.703 -5.961 -22.344 1 24.5 11 THR B C 1
ATOM 1459 O O . THR B 1 11 ? -18.734 -5.359 -22.625 1 24.5 11 THR B O 1
ATOM 1462 N N . PHE B 1 12 ? -17.969 -6.074 -21.156 1 28.25 12 PHE B N 1
ATOM 1463 C CA . PHE B 1 12 ? -18.266 -4.812 -20.484 1 28.25 12 PHE B CA 1
ATOM 1464 C C . PHE B 1 12 ? -17.766 -3.629 -21.312 1 28.25 12 PHE B C 1
ATOM 1466 O O . PHE B 1 12 ? -16.828 -3.764 -22.078 1 28.25 12 PHE B O 1
ATOM 1473 N N . GLY B 1 13 ? -18.641 -2.645 -21.578 1 29.11 13 GLY B N 1
ATOM 1474 C CA . GLY B 1 13 ? -18.422 -1.449 -22.375 1 29.11 13 GLY B CA 1
ATOM 1475 C C . GLY B 1 13 ? -16.953 -1.05 -22.453 1 29.11 13 GLY B C 1
ATOM 1476 O O . GLY B 1 13 ? -16.141 -1.515 -21.656 1 29.11 13 GLY B O 1
ATOM 1477 N N . THR B 1 14 ? -16.531 -0.401 -23.547 1 29.09 14 THR B N 1
ATOM 1478 C CA . THR B 1 14 ? -15.258 0.275 -23.75 1 29.09 14 THR B CA 1
ATOM 1479 C C . THR B 1 14 ? -14.656 0.705 -22.422 1 29.09 14 THR B C 1
ATOM 1481 O O . THR B 1 14 ? -15.234 1.525 -21.703 1 29.09 14 THR B O 1
ATOM 1484 N N . LEU B 1 15 ? -14.312 -0.099 -21.5 1 33.78 15 LEU B N 1
ATOM 1485 C CA . LEU B 1 15 ? -13.445 0.451 -20.469 1 33.78 15 LEU B CA 1
ATOM 1486 C C . LEU B 1 15 ? -12.781 1.741 -20.938 1 33.78 15 LEU B C 1
ATOM 1488 O O . LEU B 1 15 ? -11.906 1.713 -21.797 1 33.78 15 LEU B O 1
ATOM 1492 N N . GLY B 1 16 ? -13.445 2.619 -21.281 1 35.94 16 GLY B N 1
ATOM 1493 C CA . GLY B 1 16 ? -12.797 3.879 -21.609 1 35.94 16 GLY B CA 1
ATOM 1494 C C . GLY B 1 16 ? -11.391 3.979 -21.047 1 35.94 16 GLY B C 1
ATOM 1495 O O . GLY B 1 16 ? -11.062 3.326 -20.047 1 35.94 16 GLY B O 1
ATOM 1496 N N . THR B 1 17 ? -10.328 3.992 -21.844 1 39.66 17 THR B N 1
ATOM 1497 C CA . THR B 1 17 ? -8.922 4.148 -21.516 1 39.66 17 THR B CA 1
ATOM 1498 C C . THR B 1 17 ? -8.758 4.824 -20.156 1 39.66 17 THR B C 1
ATOM 1500 O O . THR B 1 17 ? -8.797 6.051 -20.062 1 39.66 17 THR B O 1
ATOM 1503 N N . SER B 1 18 ? -9.547 4.492 -19.234 1 43.34 18 SER B N 1
ATOM 1504 C CA . SER B 1 18 ? -9.344 5.16 -17.953 1 43.34 18 SER B CA 1
ATOM 1505 C C . SER B 1 18 ? -7.93 4.914 -17.438 1 43.34 18 SER B C 1
ATOM 1507 O O . SER B 1 18 ? -7.574 3.781 -17.109 1 43.34 18 SER B O 1
ATOM 1509 N N . ASN B 1 19 ? -7.008 5.34 -18.125 1 51.72 19 ASN B N 1
ATOM 1510 C CA . ASN B 1 19 ? -5.68 5.445 -17.531 1 51.72 19 ASN B CA 1
ATOM 1511 C C . ASN B 1 19 ? -5.734 6.055 -16.141 1 51.72 19 ASN B C 1
ATOM 1513 O O . ASN B 1 19 ? -6.402 7.066 -15.922 1 51.72 19 ASN B O 1
ATOM 1517 N N . VAL B 1 20 ? -5.719 5.16 -15.195 1 59.88 20 VAL B N 1
ATOM 1518 C CA . VAL B 1 20 ? -5.465 5.805 -13.906 1 59.88 20 VAL B CA 1
ATOM 1519 C C . VAL B 1 20 ? -4.172 6.617 -13.984 1 59.88 20 VAL B C 1
ATOM 1521 O O . VAL B 1 20 ? -3.117 6.086 -14.336 1 59.88 20 VAL B O 1
ATOM 1524 N N . LYS B 1 21 ? -4.488 7.82 -13.984 1 68.25 21 LYS B N 1
ATOM 1525 C CA . LYS B 1 21 ? -3.361 8.742 -14.055 1 68.25 21 LYS B CA 1
ATOM 1526 C C . LYS B 1 21 ? -3.139 9.453 -12.727 1 68.25 21 LYS B C 1
ATOM 1528 O O . LYS B 1 21 ? -4.078 10 -12.148 1 68.25 21 LYS B O 1
ATOM 1533 N N . ILE B 1 22 ? -2.09 9.062 -12.211 1 82.19 22 ILE B N 1
ATOM 1534 C CA . ILE B 1 22 ? -1.624 9.961 -11.156 1 82.19 22 ILE B CA 1
ATOM 1535 C C . ILE B 1 22 ? -1.248 11.312 -11.766 1 82.19 22 ILE B C 1
ATOM 1537 O O . ILE B 1 22 ? -0.375 11.383 -12.633 1 82.19 22 ILE B O 1
ATOM 1541 N N . SER B 1 23 ? -1.991 12.297 -11.383 1 86.06 23 SER B N 1
ATOM 1542 C CA . SER B 1 23 ? -1.726 13.617 -11.945 1 86.06 23 SER B CA 1
ATOM 1543 C C . SER B 1 23 ? -0.309 14.078 -11.625 1 86.06 23 SER B C 1
ATOM 1545 O O . SER B 1 23 ? 0.285 13.633 -10.633 1 86.06 23 SER B O 1
ATOM 1547 N N . GLU B 1 24 ? 0.167 14.891 -12.438 1 86.25 24 GLU B N 1
ATOM 1548 C CA . GLU B 1 24 ? 1.476 15.484 -12.18 1 86.25 24 GLU B CA 1
ATOM 1549 C C . GLU B 1 24 ? 1.495 16.234 -10.852 1 86.25 24 GLU B C 1
ATOM 1551 O O . GLU B 1 24 ? 2.5 16.219 -10.133 1 86.25 24 GLU B O 1
ATOM 1556 N N . GLU B 1 25 ? 0.423 16.844 -10.602 1 90.56 25 GLU B N 1
ATOM 1557 C CA . GLU B 1 25 ? 0.314 17.594 -9.352 1 90.56 25 GLU B CA 1
ATOM 155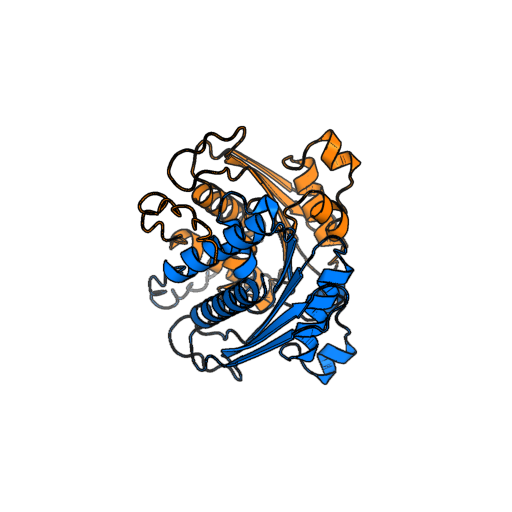8 C C . GLU B 1 25 ? 0.431 16.672 -8.141 1 90.56 25 GLU B C 1
ATOM 1560 O O . GLU B 1 25 ? 1.161 16.969 -7.191 1 90.56 25 GLU B O 1
ATOM 1565 N N . LEU B 1 26 ? -0.3 15.625 -8.188 1 93.38 26 LEU B N 1
ATOM 1566 C CA . LEU B 1 26 ? -0.271 14.68 -7.074 1 93.38 26 LEU B CA 1
ATOM 1567 C C . LEU B 1 26 ? 1.107 14.039 -6.938 1 93.38 26 LEU B C 1
ATOM 1569 O O . LEU B 1 26 ? 1.608 13.867 -5.824 1 93.38 26 LEU B O 1
ATOM 1573 N N . PHE B 1 27 ? 1.715 13.758 -8.055 1 90.88 27 PHE B N 1
ATOM 1574 C CA . PHE B 1 27 ? 3.066 13.211 -8.062 1 90.88 27 PHE B CA 1
ATOM 1575 C C . PHE B 1 27 ? 4.051 14.195 -7.438 1 90.88 27 PHE B C 1
ATOM 1577 O O . PHE B 1 27 ? 4.863 13.805 -6.59 1 90.88 27 PHE B O 1
ATOM 1584 N N . THR B 1 28 ? 3.932 15.406 -7.828 1 93.62 28 THR B N 1
ATOM 1585 C CA . THR B 1 28 ? 4.816 16.438 -7.309 1 93.62 28 THR B CA 1
ATOM 1586 C C . THR B 1 28 ? 4.578 16.656 -5.816 1 93.62 28 THR B C 1
ATOM 1588 O O . THR B 1 28 ? 5.527 16.859 -5.055 1 93.62 28 THR B O 1
ATOM 1591 N N . LYS B 1 29 ? 3.363 16.625 -5.43 1 95.81 29 LYS B N 1
ATOM 1592 C CA . LYS B 1 29 ? 3.023 16.766 -4.02 1 95.81 29 LYS B CA 1
ATOM 1593 C C . LYS B 1 29 ? 3.668 15.672 -3.178 1 95.81 29 LYS B C 1
ATOM 1595 O O . LYS B 1 29 ? 4.184 15.938 -2.088 1 95.81 29 LYS B O 1
ATOM 1600 N N . SER B 1 30 ? 3.596 14.469 -3.645 1 97.06 30 SER B N 1
ATOM 1601 C CA . SER B 1 30 ? 4.191 13.359 -2.912 1 97.06 30 SER B CA 1
ATOM 1602 C C . SER B 1 30 ? 5.711 13.477 -2.869 1 97.06 30 SER B C 1
ATOM 1604 O O . SER B 1 30 ? 6.34 13.141 -1.862 1 97.06 30 SER B O 1
ATOM 1606 N N . TRP B 1 31 ? 6.309 13.945 -3.926 1 95.06 31 TRP B N 1
ATOM 1607 C CA . TRP B 1 31 ? 7.75 14.188 -3.949 1 95.06 31 TRP B CA 1
ATOM 1608 C C . TRP B 1 31 ? 8.148 15.219 -2.902 1 95.06 31 TRP B C 1
ATOM 1610 O O . TRP B 1 31 ? 9.086 15.008 -2.135 1 95.06 31 TRP B O 1
ATOM 1620 N N . LEU B 1 32 ? 7.434 16.312 -2.938 1 97 32 LEU B N 1
ATOM 1621 C CA . LEU B 1 32 ? 7.711 17.391 -1.981 1 97 32 LEU B CA 1
ATOM 1622 C C . LEU B 1 32 ? 7.59 16.875 -0.549 1 97 32 LEU B C 1
ATOM 1624 O O . LEU B 1 32 ? 8.406 17.219 0.309 1 97 32 LEU B O 1
ATOM 1628 N N . CYS B 1 33 ? 6.602 16.109 -0.306 1 98.12 33 CYS B N 1
ATOM 1629 C CA . CYS B 1 33 ? 6.395 15.555 1.023 1 98.12 33 CYS B CA 1
ATOM 1630 C C . CYS B 1 33 ? 7.59 14.711 1.45 1 98.12 33 CYS B C 1
ATOM 1632 O O . CYS B 1 33 ? 8.117 14.883 2.549 1 98.12 33 CYS B O 1
ATOM 1634 N N . VAL B 1 34 ? 8.078 13.812 0.589 1 97.56 34 VAL B N 1
ATOM 1635 C CA . VAL B 1 34 ? 9.211 12.945 0.884 1 97.56 34 VAL B CA 1
ATOM 1636 C C . VAL B 1 34 ? 10.461 13.781 1.142 1 97.56 34 VAL B C 1
ATOM 1638 O O . VAL B 1 34 ? 11.203 13.531 2.09 1 97.56 34 VAL B O 1
ATOM 1641 N N . GLN B 1 35 ? 10.617 14.789 0.333 1 97.31 35 GLN B N 1
ATOM 1642 C CA . GLN B 1 35 ? 11.781 15.656 0.504 1 97.31 35 GLN B CA 1
ATOM 1643 C C . GLN B 1 35 ? 11.734 16.375 1.846 1 97.31 35 GLN B C 1
ATOM 1645 O O . GLN B 1 35 ? 12.75 16.484 2.535 1 97.31 35 GLN B O 1
ATOM 1650 N N . ARG B 1 36 ? 10.609 16.844 2.178 1 97.88 36 ARG B N 1
ATOM 1651 C CA . ARG B 1 36 ? 10.477 17.562 3.441 1 97.88 36 ARG B CA 1
ATOM 1652 C C . ARG B 1 36 ? 10.703 16.641 4.629 1 97.88 36 ARG B C 1
ATOM 1654 O O . ARG B 1 36 ? 11.336 17.016 5.613 1 97.88 36 ARG B O 1
ATOM 1661 N N . LEU B 1 37 ? 10.172 15.461 4.578 1 98.44 37 LEU B N 1
ATOM 1662 C CA . LEU B 1 37 ? 10.406 14.469 5.621 1 98.44 37 LEU B CA 1
ATOM 1663 C C . LEU B 1 37 ? 11.891 14.172 5.77 1 98.44 37 LEU B C 1
ATOM 1665 O O . LEU B 1 37 ? 12.406 14.109 6.887 1 98.44 37 LEU B O 1
ATOM 1669 N N . LYS B 1 38 ? 12.57 14.031 4.676 1 97.38 38 LYS B N 1
ATOM 1670 C CA . LYS B 1 38 ? 14 13.766 4.676 1 97.38 38 LYS B CA 1
ATOM 1671 C C . LYS B 1 38 ? 14.773 14.914 5.324 1 97.38 38 LYS B C 1
ATOM 1673 O O . LYS B 1 38 ? 15.656 14.688 6.156 1 97.38 38 LYS B O 1
ATOM 1678 N N . GLN B 1 39 ? 14.398 16.078 4.902 1 97.06 39 GLN B N 1
ATOM 1679 C CA . GLN B 1 39 ? 15.07 17.266 5.414 1 97.06 39 GLN B CA 1
ATOM 1680 C C . GLN B 1 39 ? 14.922 17.375 6.93 1 97.06 39 GLN B C 1
ATOM 1682 O O . GLN B 1 39 ? 15.828 17.844 7.617 1 97.06 39 GLN B O 1
ATOM 1687 N N . ARG B 1 40 ? 13.805 16.906 7.434 1 97.38 40 ARG B N 1
ATOM 1688 C CA . ARG B 1 40 ? 13.516 17.062 8.859 1 97.38 40 ARG B CA 1
ATOM 1689 C C . ARG B 1 40 ? 13.867 15.789 9.625 1 97.38 40 ARG B C 1
ATOM 1691 O O . ARG B 1 40 ? 13.766 15.75 10.852 1 97.38 40 ARG B O 1
ATOM 1698 N N . GLY B 1 41 ? 14.211 14.727 8.93 1 97.06 41 GLY B N 1
ATOM 1699 C CA . GLY B 1 41 ? 14.562 13.461 9.547 1 97.06 41 GLY B CA 1
ATOM 1700 C C . GLY B 1 41 ? 13.383 12.766 10.203 1 97.06 41 GLY B C 1
ATOM 1701 O O . GLY B 1 41 ? 13.531 12.125 11.25 1 97.06 41 GLY B O 1
ATOM 1702 N N . VAL B 1 42 ? 12.211 12.977 9.68 1 98.06 42 VAL B N 1
ATOM 1703 C CA . VAL B 1 42 ? 11 12.391 10.242 1 98.06 42 VAL B CA 1
ATOM 1704 C C . VAL B 1 42 ? 10.711 11.055 9.562 1 98.06 42 VAL B C 1
ATOM 1706 O O . VAL B 1 42 ? 10.602 10.984 8.336 1 98.06 42 VAL B O 1
ATOM 1709 N N . ILE B 1 43 ? 10.594 9.992 10.352 1 98.38 43 ILE B N 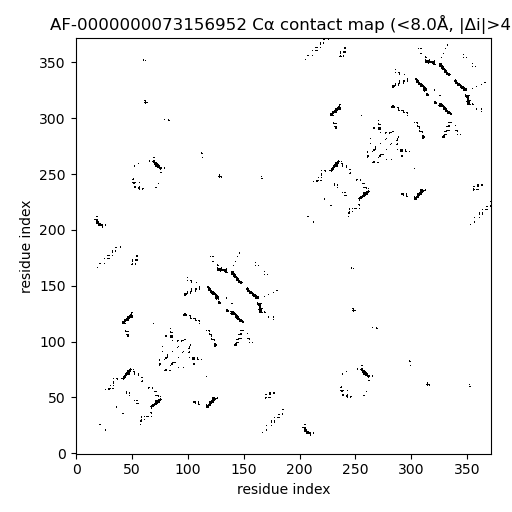1
ATOM 1710 C CA . ILE B 1 43 ? 10.258 8.656 9.867 1 98.38 43 ILE B CA 1
ATOM 1711 C C . ILE B 1 43 ? 8.75 8.438 9.969 1 98.38 43 ILE B C 1
ATOM 1713 O O . ILE B 1 43 ? 8.156 8.656 11.031 1 98.38 43 ILE B O 1
ATOM 1717 N N . ILE B 1 44 ? 8.172 7.938 8.891 1 98.62 44 ILE B N 1
ATOM 1718 C CA . ILE B 1 44 ? 6.715 7.945 8.836 1 98.62 44 ILE B CA 1
ATOM 1719 C C . ILE B 1 44 ? 6.207 6.566 8.414 1 98.62 44 ILE B C 1
ATOM 1721 O O . ILE B 1 44 ? 6.926 5.809 7.758 1 98.62 44 ILE B O 1
ATOM 1725 N N . GLY B 1 45 ? 5.02 6.191 8.852 1 98.75 45 GLY B N 1
ATOM 1726 C CA . GLY B 1 45 ? 4.254 5.043 8.391 1 98.75 45 GLY B CA 1
ATOM 1727 C C . GLY B 1 45 ? 2.811 5.383 8.07 1 98.75 45 GLY B C 1
ATOM 1728 O O . GLY B 1 45 ? 2.285 6.395 8.539 1 98.75 45 GLY B O 1
ATOM 1729 N N . PHE B 1 46 ? 2.168 4.559 7.273 1 98.88 46 PHE B N 1
ATOM 1730 C CA . PHE B 1 46 ? 0.8 4.816 6.84 1 98.88 46 PHE B CA 1
ATOM 1731 C C . PHE B 1 46 ? -0.103 3.631 7.16 1 98.88 46 PHE B C 1
ATOM 1733 O O . PHE B 1 46 ? 0.312 2.477 7.039 1 98.88 46 PHE B O 1
ATOM 1740 N N . ALA B 1 47 ? -1.306 3.9 7.582 1 98.94 47 ALA B N 1
ATOM 1741 C CA . ALA B 1 47 ? -2.389 2.93 7.719 1 98.94 47 ALA B CA 1
ATOM 1742 C C . ALA B 1 47 ? -3.57 3.299 6.824 1 98.94 47 ALA B C 1
ATOM 1744 O O . ALA B 1 47 ? -4.27 4.281 7.082 1 98.94 47 ALA B O 1
ATOM 1745 N N . GLU B 1 48 ? -3.803 2.498 5.785 1 98.88 48 GLU B N 1
ATOM 1746 C CA . GLU B 1 48 ? -4.77 2.883 4.762 1 98.88 48 GLU B CA 1
ATOM 1747 C C . GLU B 1 48 ? -5.902 1.865 4.656 1 98.88 48 GLU B C 1
ATOM 1749 O O . GLU B 1 48 ? -5.711 0.686 4.965 1 98.88 48 GLU B O 1
ATOM 1754 N N . SER B 1 49 ? -7.074 2.301 4.246 1 98.44 49 SER B N 1
ATOM 1755 C CA . SER B 1 49 ? -8.18 1.429 3.857 1 98.44 49 SER B CA 1
ATOM 1756 C C . SER B 1 49 ? -8.719 1.799 2.48 1 98.44 49 SER B C 1
ATOM 1758 O O . SER B 1 49 ? -8.188 1.362 1.46 1 98.44 49 SER B O 1
ATOM 1760 N N . CYS B 1 50 ? -9.461 2.875 2.305 1 96.56 50 CYS B N 1
ATOM 1761 C CA . CYS B 1 50 ? -10.188 3.174 1.077 1 96.56 50 CYS B CA 1
ATOM 1762 C C . CYS B 1 50 ? -9.234 3.607 -0.032 1 96.56 50 CYS B C 1
ATOM 1764 O O . CYS B 1 50 ? -9.562 3.492 -1.215 1 96.56 50 CYS B O 1
ATOM 1766 N N . THR B 1 51 ? -8.039 4.102 0.32 1 97.62 51 THR B N 1
ATOM 1767 C CA . THR B 1 51 ? -7.078 4.516 -0.693 1 97.62 51 THR B CA 1
ATOM 1768 C C . THR B 1 51 ? -6.324 3.314 -1.252 1 97.62 51 THR B C 1
ATOM 1770 O O . THR B 1 51 ? -5.664 3.414 -2.289 1 97.62 51 THR B O 1
ATOM 1773 N N . GLY B 1 52 ? -6.328 2.197 -0.524 1 97.69 52 GLY B N 1
ATOM 1774 C CA . GLY B 1 52 ? -5.762 0.962 -1.041 1 97.69 52 GLY B CA 1
ATOM 1775 C C . GLY B 1 52 ? -4.25 1.009 -1.172 1 97.69 52 GLY B C 1
ATOM 1776 O O . GLY B 1 52 ? -3.68 0.39 -2.072 1 97.69 52 GLY B O 1
ATOM 1777 N N . GLY B 1 53 ? -3.609 1.812 -0.427 1 98.31 53 GLY B N 1
ATOM 1778 C CA . GLY B 1 53 ? -2.158 1.874 -0.479 1 98.31 53 GLY B CA 1
ATOM 1779 C C . GLY B 1 53 ? -1.639 2.984 -1.374 1 98.31 53 GLY B C 1
ATOM 1780 O O . GLY B 1 53 ? -0.427 3.137 -1.542 1 98.31 53 GLY B O 1
ATOM 1781 N N . LEU B 1 54 ? -2.516 3.783 -1.923 1 97.12 54 LEU B N 1
ATOM 1782 C CA . LEU B 1 54 ? -2.111 4.812 -2.875 1 97.12 54 LEU B CA 1
ATOM 1783 C C . LEU B 1 54 ? -1.139 5.797 -2.232 1 97.12 54 LEU B C 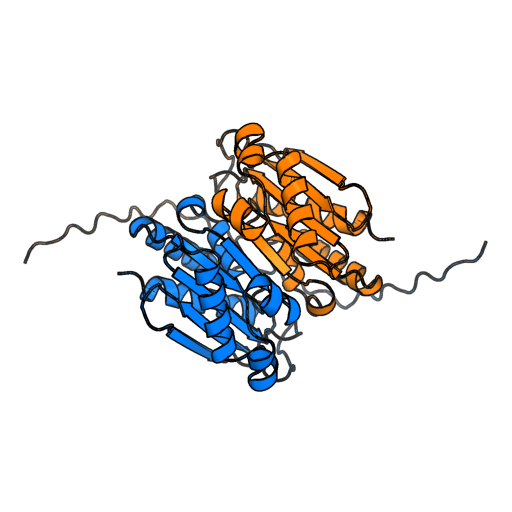1
ATOM 1785 O O . LEU B 1 54 ? -0.175 6.227 -2.869 1 97.12 54 LEU B O 1
ATOM 1789 N N . LEU B 1 55 ? -1.396 6.168 -0.995 1 98.44 55 LEU B N 1
ATOM 1790 C CA . LEU B 1 55 ? -0.508 7.105 -0.316 1 98.44 55 LEU B CA 1
ATOM 1791 C C . LEU B 1 55 ? 0.896 6.527 -0.185 1 98.44 55 LEU B C 1
ATOM 1793 O O . LEU B 1 55 ? 1.88 7.191 -0.517 1 98.44 55 LEU B O 1
ATOM 1797 N N . THR B 1 56 ? 0.982 5.324 0.295 1 98.5 56 THR B N 1
ATOM 1798 C CA . THR B 1 56 ? 2.266 4.641 0.42 1 98.5 56 THR B CA 1
ATOM 1799 C C . THR B 1 56 ? 2.951 4.523 -0.938 1 98.5 56 THR B C 1
ATOM 1801 O O . THR B 1 56 ? 4.141 4.82 -1.064 1 98.5 56 THR B O 1
ATOM 1804 N N . CYS B 1 57 ? 2.174 4.098 -1.889 1 96.56 57 CYS B N 1
ATOM 1805 C CA . CYS B 1 57 ? 2.678 3.924 -3.246 1 96.56 57 CYS B CA 1
ATOM 1806 C C . CYS B 1 57 ? 3.264 5.223 -3.783 1 96.56 57 CYS B C 1
ATOM 1808 O O . CYS B 1 57 ? 4.383 5.238 -4.301 1 96.56 57 CYS B O 1
ATOM 1810 N N . LEU B 1 58 ? 2.543 6.309 -3.656 1 95.44 58 LEU B N 1
ATOM 1811 C CA . LEU B 1 58 ? 2.977 7.617 -4.137 1 95.44 58 LEU B CA 1
ATOM 1812 C C . LEU B 1 58 ? 4.32 8 -3.527 1 95.44 58 LEU B C 1
ATOM 1814 O O . LEU B 1 58 ? 5.23 8.43 -4.242 1 95.44 58 LEU B O 1
ATOM 1818 N N . CYS B 1 59 ? 4.441 7.844 -2.242 1 97.56 59 CYS B N 1
ATOM 1819 C CA . CYS B 1 59 ? 5.68 8.219 -1.565 1 97.56 59 CYS B CA 1
ATOM 1820 C C . CYS B 1 59 ? 6.832 7.328 -2.01 1 97.56 59 CYS B C 1
ATOM 1822 O O . CYS B 1 59 ? 7.953 7.805 -2.203 1 97.56 59 CYS B O 1
ATOM 1824 N N . CYS B 1 60 ? 6.59 6.062 -2.248 1 96.25 60 CYS B N 1
ATOM 1825 C CA . CYS B 1 60 ? 7.637 5.09 -2.537 1 96.25 60 CYS B CA 1
ATOM 1826 C C . CYS B 1 60 ? 8.047 5.152 -4.004 1 96.25 60 CYS B C 1
ATOM 1828 O O . CYS B 1 60 ? 9.023 4.516 -4.406 1 96.25 60 CYS B O 1
ATOM 1830 N N . MET B 1 61 ? 7.359 5.918 -4.777 1 92.69 61 MET B N 1
ATOM 1831 C CA . MET B 1 61 ? 7.73 6.098 -6.18 1 92.69 61 MET B CA 1
ATOM 1832 C C . MET B 1 61 ? 9 6.934 -6.305 1 92.69 61 MET B C 1
ATOM 1834 O O . MET B 1 61 ? 9.625 6.965 -7.367 1 92.69 61 MET B O 1
ATOM 1838 N N . HIS B 1 62 ? 9.344 7.562 -5.27 1 93.06 62 HIS B N 1
ATOM 1839 C CA . HIS B 1 62 ? 10.445 8.516 -5.34 1 93.06 62 HIS B CA 1
ATOM 1840 C C . HIS B 1 62 ? 11.719 7.938 -4.738 1 93.06 62 HIS B C 1
ATOM 1842 O O . HIS B 1 62 ? 11.688 7.375 -3.641 1 93.06 62 HIS B O 1
ATOM 1848 N N . PRO B 1 63 ? 12.852 8.117 -5.461 1 88.94 63 PRO B N 1
ATOM 1849 C CA . PRO B 1 63 ? 14.125 7.766 -4.828 1 88.94 63 PRO B CA 1
ATOM 1850 C C . PRO B 1 63 ? 14.32 8.445 -3.477 1 88.94 63 PRO B C 1
ATOM 1852 O O . PRO B 1 63 ? 13.984 9.625 -3.32 1 88.94 63 PRO B O 1
ATOM 1855 N N . GLY B 1 64 ? 14.781 7.641 -2.531 1 90.81 64 GLY B N 1
ATOM 1856 C CA . GLY B 1 64 ? 15.023 8.203 -1.211 1 90.81 64 GLY B CA 1
ATOM 1857 C C . GLY B 1 64 ? 13.883 7.961 -0.241 1 90.81 64 GLY B C 1
ATOM 1858 O O . GLY B 1 64 ? 14.008 8.234 0.954 1 90.81 64 GLY B O 1
ATOM 1859 N N . ALA B 1 65 ? 12.797 7.438 -0.731 1 95.06 65 ALA B N 1
ATOM 1860 C CA . ALA B 1 65 ? 11.656 7.133 0.128 1 95.06 65 ALA B CA 1
ATOM 1861 C C . ALA B 1 65 ? 12.07 6.234 1.29 1 95.06 65 ALA B C 1
ATOM 1863 O O . ALA B 1 65 ? 11.516 6.336 2.387 1 95.06 65 ALA B O 1
ATOM 1864 N N . SER B 1 66 ? 13.062 5.406 1.094 1 94.19 66 SER B N 1
ATOM 1865 C CA . SER B 1 66 ? 13.484 4.434 2.098 1 94.19 66 SER B CA 1
ATOM 1866 C C . SER B 1 66 ? 14.086 5.125 3.316 1 94.19 66 SER B C 1
ATOM 1868 O O . SER B 1 66 ? 14.211 4.516 4.383 1 94.19 66 SER B O 1
ATOM 1870 N N . ALA B 1 67 ? 14.445 6.324 3.182 1 95.5 67 ALA B N 1
ATOM 1871 C CA . ALA B 1 67 ? 15.031 7.066 4.293 1 95.5 67 ALA B CA 1
ATOM 1872 C C . ALA B 1 67 ? 13.961 7.527 5.273 1 95.5 67 ALA B C 1
ATOM 1874 O O . ALA B 1 67 ? 14.258 7.852 6.426 1 95.5 67 ALA B O 1
ATOM 1875 N N . VAL B 1 68 ? 12.688 7.543 4.789 1 97.5 68 VAL B N 1
ATOM 1876 C CA . VAL B 1 68 ? 11.719 8.195 5.656 1 97.5 68 VAL B CA 1
ATOM 1877 C C . VAL B 1 68 ? 10.461 7.336 5.766 1 97.5 68 VAL B C 1
ATOM 1879 O O . VAL B 1 68 ? 9.711 7.441 6.742 1 97.5 68 VAL B O 1
ATOM 1882 N N . VAL B 1 69 ? 10.125 6.539 4.777 1 97.94 69 VAL B N 1
ATOM 1883 C CA . VAL B 1 69 ? 8.938 5.691 4.809 1 97.94 69 VAL B CA 1
ATOM 1884 C C . VAL B 1 69 ? 9.289 4.328 5.391 1 97.94 69 VAL B C 1
ATOM 1886 O O . VAL B 1 69 ? 10.094 3.59 4.816 1 97.94 69 VAL B O 1
ATOM 1889 N N . GLU B 1 70 ? 8.648 3.973 6.402 1 98 70 GLU B N 1
ATOM 1890 C CA . GLU B 1 70 ? 8.961 2.73 7.098 1 98 70 GLU B CA 1
ATOM 1891 C C . GLU B 1 70 ? 8.023 1.605 6.676 1 98 70 GLU B C 1
ATOM 1893 O O . GLU B 1 70 ? 8.453 0.46 6.512 1 98 70 GLU B O 1
ATOM 1898 N N . CYS B 1 71 ? 6.773 1.972 6.59 1 98.62 71 CYS B N 1
ATOM 1899 C CA . CYS B 1 71 ? 5.797 0.939 6.27 1 98.62 71 CYS B CA 1
ATOM 1900 C C . CYS B 1 71 ? 4.473 1.559 5.84 1 98.62 71 CYS B C 1
ATOM 1902 O O . CYS B 1 71 ? 4.25 2.756 6.031 1 98.62 71 CYS B O 1
ATOM 1904 N N . GLY B 1 72 ? 3.695 0.861 5.156 1 98.75 72 GLY B N 1
ATOM 1905 C CA . GLY B 1 72 ? 2.305 1.109 4.809 1 98.75 72 GLY B CA 1
ATOM 1906 C C . GLY B 1 72 ? 1.421 -0.111 4.977 1 98.75 72 GLY B C 1
ATOM 1907 O O . GLY B 1 72 ? 1.655 -1.146 4.352 1 98.75 72 GLY B O 1
ATOM 1908 N N . LEU B 1 73 ? 0.442 0.014 5.785 1 98.88 73 LEU B N 1
ATOM 1909 C CA . LEU B 1 73 ? -0.45 -1.102 6.082 1 98.88 73 LEU B CA 1
ATOM 1910 C C . LEU B 1 73 ? -1.849 -0.839 5.531 1 98.88 73 LEU B C 1
ATOM 1912 O O . LEU B 1 73 ? -2.59 -0.017 6.074 1 98.88 73 LEU B O 1
ATOM 1916 N N . VAL B 1 74 ? -2.133 -1.526 4.469 1 98.81 74 VAL B N 1
ATOM 1917 C CA . VAL B 1 74 ? -3.496 -1.474 3.949 1 98.81 74 VAL B CA 1
ATOM 1918 C C . VAL B 1 74 ? -4.359 -2.518 4.656 1 98.81 74 VAL B C 1
ATOM 1920 O O . VAL B 1 74 ? -4.152 -3.721 4.48 1 98.81 74 VAL B O 1
ATOM 1923 N N . THR B 1 75 ? -5.254 -2.107 5.492 1 98.56 75 THR B N 1
ATOM 1924 C CA . THR B 1 75 ? -6.223 -2.971 6.156 1 98.56 75 THR B CA 1
ATOM 1925 C C . THR B 1 75 ? -7.617 -2.771 5.57 1 98.56 75 THR B C 1
ATOM 1927 O O . THR B 1 75 ? -8.406 -1.981 6.09 1 98.56 75 THR B O 1
ATOM 1930 N N . TYR B 1 76 ? -7.922 -3.59 4.574 1 96.12 76 TYR B N 1
ATOM 1931 C CA . TYR B 1 76 ? -9.047 -3.324 3.689 1 96.12 76 TYR B CA 1
ATOM 1932 C C . TYR B 1 76 ? -10.32 -3.98 4.211 1 96.12 76 TYR B C 1
ATOM 1934 O O . TYR B 1 76 ? -11.406 -3.781 3.656 1 96.12 76 TYR B O 1
ATOM 1942 N N . SER B 1 77 ? -10.242 -4.695 5.273 1 95.12 77 SER B N 1
ATOM 1943 C CA . SER B 1 77 ? -11.391 -5.297 5.949 1 95.12 77 SER B CA 1
ATOM 1944 C C . SER B 1 77 ? -11.391 -4.961 7.438 1 95.12 77 SER B C 1
ATOM 1946 O O . SER B 1 77 ? -10.367 -4.559 7.988 1 95.12 77 SER B O 1
ATOM 1948 N N . ASN B 1 78 ? -12.547 -5.188 8.016 1 96 78 ASN B N 1
ATOM 1949 C CA . ASN B 1 78 ? -12.625 -5.004 9.461 1 96 78 ASN B CA 1
ATOM 1950 C C . ASN B 1 78 ? -11.727 -5.996 10.203 1 96 78 ASN B C 1
ATOM 1952 O O . ASN B 1 78 ? -11.062 -5.637 11.18 1 96 78 ASN B O 1
ATOM 1956 N N . ALA B 1 79 ? -11.695 -7.168 9.742 1 96.31 79 ALA B N 1
ATOM 1957 C CA . ALA B 1 79 ? -10.844 -8.188 10.352 1 96.31 79 ALA B CA 1
ATOM 1958 C C . ALA B 1 79 ? -9.367 -7.785 10.281 1 96.31 79 ALA B C 1
ATOM 1960 O O . ALA B 1 79 ? -8.625 -7.973 11.242 1 96.31 79 ALA B O 1
ATOM 1961 N N . ALA B 1 80 ? -8.953 -7.254 9.164 1 97.19 80 ALA B N 1
ATOM 1962 C CA . ALA B 1 80 ? -7.57 -6.805 9.023 1 97.19 80 ALA B CA 1
ATOM 1963 C C . ALA B 1 80 ? -7.273 -5.645 9.969 1 97.19 80 ALA B C 1
ATOM 1965 O O . ALA B 1 80 ? -6.203 -5.594 10.586 1 97.19 80 ALA B O 1
ATOM 1966 N N . LYS B 1 81 ? -8.242 -4.672 10.055 1 98.25 81 LYS B N 1
ATOM 1967 C CA . LYS B 1 81 ? -8.055 -3.557 10.977 1 98.25 81 LYS B CA 1
ATOM 1968 C C . LYS B 1 81 ? -7.848 -4.055 12.406 1 98.25 81 LYS B C 1
ATOM 1970 O O . LYS B 1 81 ? -7.008 -3.531 13.141 1 98.25 81 LYS B O 1
ATOM 1975 N N . GLU B 1 82 ? -8.586 -5.062 12.75 1 97.81 82 GLU B N 1
ATOM 1976 C CA . GLU B 1 82 ? -8.508 -5.621 14.094 1 97.81 82 GLU B CA 1
ATOM 1977 C C . GLU B 1 82 ? -7.199 -6.375 14.305 1 97.81 82 GLU B C 1
ATOM 1979 O O . GLU B 1 82 ? -6.461 -6.102 15.258 1 97.81 82 GLU B O 1
ATOM 1984 N N . GLN B 1 83 ? -6.871 -7.242 13.453 1 96.5 83 GLN B N 1
ATOM 1985 C CA . GLN B 1 83 ? -5.773 -8.18 13.648 1 96.5 83 GLN B CA 1
ATOM 1986 C C . GLN B 1 83 ? -4.426 -7.512 13.414 1 96.5 83 GLN B C 1
ATOM 1988 O O . GLN B 1 83 ? -3.428 -7.879 14.039 1 96.5 83 GLN B O 1
ATOM 1993 N N . ILE B 1 84 ? -4.422 -6.523 12.586 1 97.62 84 ILE B N 1
ATOM 1994 C CA . ILE B 1 84 ? -3.131 -5.949 12.211 1 97.62 84 ILE B CA 1
ATOM 1995 C C . ILE B 1 84 ? -2.898 -4.652 12.984 1 97.62 84 ILE B C 1
ATOM 1997 O O . ILE B 1 84 ? -1.83 -4.453 13.562 1 97.62 84 ILE B O 1
ATOM 2001 N N . LEU B 1 85 ? -3.939 -3.842 13.117 1 98.44 85 LEU B N 1
ATOM 2002 C CA . LEU B 1 85 ? -3.744 -2.512 13.688 1 98.44 85 LEU B CA 1
ATOM 2003 C C . LEU B 1 85 ? -4.281 -2.445 15.109 1 98.44 85 LEU B C 1
ATOM 2005 O O . LEU B 1 85 ? -4.102 -1.437 15.797 1 98.44 85 LEU B O 1
ATOM 2009 N N . GLY B 1 86 ? -5.023 -3.443 15.516 1 98.12 86 GLY B N 1
ATOM 2010 C CA . GLY B 1 86 ? -5.535 -3.482 16.875 1 98.12 86 GLY B CA 1
ATOM 2011 C C . GLY B 1 86 ? -6.785 -2.645 17.062 1 98.12 86 GLY B C 1
ATOM 2012 O O . GLY B 1 86 ? -7.094 -2.229 18.188 1 98.12 86 GLY B O 1
ATOM 2013 N N . VAL B 1 87 ? -7.465 -2.344 16.047 1 98.62 87 VAL B N 1
ATOM 2014 C CA . VAL B 1 87 ? -8.742 -1.654 16.188 1 98.62 87 VAL B CA 1
ATOM 2015 C C . VAL B 1 87 ? -9.773 -2.592 16.797 1 98.62 87 VAL B C 1
ATOM 2017 O O . VAL B 1 87 ? -10.008 -3.695 16.297 1 98.62 87 VAL B O 1
ATOM 2020 N N . SER B 1 88 ? -10.367 -2.209 17.812 1 98.12 88 SER B N 1
ATOM 2021 C CA . SER B 1 88 ? -11.25 -3.117 18.531 1 98.12 88 SER B CA 1
ATOM 2022 C C . SER B 1 88 ? -12.531 -3.395 17.75 1 98.12 88 SER B C 1
ATOM 2024 O O . SER B 1 88 ? -13.055 -2.506 17.078 1 98.12 88 SER B O 1
ATOM 2026 N N . SER B 1 89 ? -13.008 -4.594 17.938 1 97.5 89 SER B N 1
ATOM 2027 C CA . SER B 1 89 ? -14.297 -4.938 17.328 1 97.5 89 SER B CA 1
ATOM 2028 C C . SER B 1 89 ? -15.406 -4.039 17.859 1 97.5 89 SER B C 1
ATOM 2030 O O . SER B 1 89 ? -16.344 -3.711 17.125 1 97.5 89 SER B O 1
ATOM 2032 N N . HIS B 1 90 ? -15.297 -3.693 19.094 1 97.81 90 HIS B N 1
ATOM 2033 C CA . HIS B 1 90 ? -16.266 -2.797 19.688 1 97.81 90 HIS B CA 1
ATOM 2034 C C . HIS B 1 90 ? -16.328 -1.467 18.953 1 97.81 90 HIS B C 1
ATOM 2036 O O . HIS B 1 90 ? -17.422 -0.999 18.594 1 97.81 90 HIS B O 1
ATOM 2042 N N . ASP B 1 91 ? -15.203 -0.848 18.688 1 97.75 91 ASP B N 1
ATOM 2043 C CA . ASP B 1 91 ? -15.156 0.427 17.969 1 97.75 91 ASP B CA 1
ATOM 2044 C C . ASP B 1 91 ? -15.711 0.286 16.547 1 97.75 91 ASP B C 1
ATOM 2046 O O . ASP B 1 91 ? -16.438 1.156 16.078 1 97.75 91 ASP B O 1
ATOM 2050 N N . LEU B 1 92 ? -15.352 -0.779 15.875 1 97.81 92 LEU B N 1
ATOM 2051 C CA . LEU B 1 92 ? -15.797 -1.004 14.5 1 97.81 92 LEU B CA 1
ATOM 2052 C C . LEU B 1 92 ? -17.312 -1.156 14.445 1 97.81 92 LEU B C 1
ATOM 2054 O O . LEU B 1 92 ? -17.953 -0.657 13.516 1 97.81 92 LEU B O 1
ATOM 2058 N N . GLU B 1 93 ? -17.844 -1.843 15.422 1 96.88 93 GLU B N 1
ATOM 2059 C CA . GLU B 1 93 ? -19.281 -2.059 15.477 1 96.88 93 GLU B CA 1
ATOM 2060 C C . GLU B 1 93 ? -20.016 -0.776 15.852 1 96.88 93 GLU B C 1
ATOM 2062 O O . GLU B 1 93 ? -21.047 -0.435 15.242 1 96.88 93 GLU B O 1
ATOM 2067 N N . LYS B 1 94 ? -19.5 -0.077 16.766 1 97.56 94 LYS B N 1
ATOM 2068 C CA . LYS B 1 94 ? -20.172 1.095 17.328 1 97.56 94 LYS B CA 1
ATOM 2069 C C . LYS B 1 94 ? -20.078 2.285 16.375 1 97.56 94 LYS B C 1
ATOM 2071 O O . LYS B 1 94 ? -21.047 3.023 16.188 1 97.56 94 LYS B O 1
ATOM 2076 N N . TYR B 1 95 ? -18.922 2.51 15.789 1 97.56 95 TYR B N 1
ATOM 2077 C CA . TYR B 1 95 ? -18.703 3.74 15.039 1 97.56 95 TYR B CA 1
ATOM 2078 C C . TYR B 1 95 ? -18.609 3.459 13.539 1 97.56 95 TYR B C 1
ATOM 2080 O O . TYR B 1 95 ? -18.562 4.387 12.734 1 97.56 95 TYR B O 1
ATOM 2088 N N . SER B 1 96 ? -18.484 2.256 13.078 1 95.38 96 SER B N 1
ATOM 2089 C CA . SER B 1 96 ? -18.266 1.841 11.703 1 95.38 96 SER B CA 1
ATOM 2090 C C . SER B 1 96 ? -16.797 1.997 11.312 1 95.38 96 SER B C 1
ATOM 2092 O O . SER B 1 96 ? -16.047 2.74 11.953 1 95.38 96 SER B O 1
ATOM 2094 N N . SER B 1 97 ? -16.453 1.357 10.234 1 96.19 97 SER B N 1
ATOM 2095 C CA . SER B 1 97 ? -15.07 1.386 9.758 1 96.19 97 SER B CA 1
ATOM 2096 C C . SER B 1 97 ? -14.719 2.746 9.164 1 96.19 97 SER B C 1
ATOM 2098 O O . SER B 1 97 ? -13.539 3.066 8.992 1 96.19 97 SER B O 1
ATOM 2100 N N . VAL B 1 98 ? -15.727 3.553 8.828 1 97.31 98 VAL B N 1
ATOM 2101 C CA . VAL B 1 98 ? -15.547 4.891 8.273 1 97.31 98 VAL B CA 1
ATOM 2102 C C . VAL B 1 98 ? -16 5.938 9.289 1 97.31 98 VAL B C 1
ATOM 2104 O O . VAL B 1 98 ? -17.156 6.371 9.273 1 97.31 98 VAL B O 1
ATOM 2107 N N . SER B 1 99 ? -15.047 6.293 10.156 1 98.25 99 SER B N 1
ATOM 2108 C CA . SER B 1 99 ? -15.32 7.242 11.227 1 98.25 99 SER B CA 1
ATOM 2109 C C . SER B 1 99 ? -14.039 7.879 11.742 1 98.25 99 SER B C 1
ATOM 2111 O O . SER B 1 99 ? -12.945 7.371 11.492 1 98.25 99 SER B O 1
ATOM 2113 N N . GLU B 1 100 ? -14.273 8.93 12.414 1 98.38 100 GLU B N 1
ATOM 2114 C CA . GLU B 1 100 ? -13.164 9.617 13.078 1 98.38 100 GLU B CA 1
ATOM 2115 C C . GLU B 1 100 ? -12.453 8.695 14.062 1 98.38 100 GLU B C 1
ATOM 2117 O O . GLU B 1 100 ? -11.219 8.625 14.078 1 98.38 100 GLU B O 1
ATOM 2122 N N . VAL B 1 101 ? -13.195 8 14.859 1 98.69 101 VAL B N 1
ATOM 2123 C CA . VAL B 1 101 ? -12.664 7.137 15.906 1 98.69 101 VAL B CA 1
ATOM 2124 C C . VAL B 1 101 ? -11.797 6.047 15.289 1 98.69 101 VAL B C 1
ATOM 2126 O O . VAL B 1 101 ? -10.688 5.785 15.758 1 98.69 101 VAL B O 1
ATOM 2129 N N . VAL B 1 102 ? -12.234 5.457 14.234 1 98.81 102 VAL B N 1
ATOM 2130 C CA . VAL B 1 102 ? -11.508 4.352 13.617 1 98.81 102 VAL B CA 1
ATOM 2131 C C . VAL B 1 102 ? -10.242 4.883 12.938 1 98.81 102 VAL B C 1
ATOM 2133 O O . VAL B 1 102 ? -9.188 4.25 13.008 1 98.81 102 VAL B O 1
ATOM 2136 N N . ALA B 1 103 ? -10.328 6.059 12.344 1 98.88 103 ALA B N 1
ATOM 2137 C CA . ALA B 1 103 ? -9.117 6.664 11.789 1 98.88 103 ALA B CA 1
ATOM 2138 C C . ALA B 1 103 ? -8.055 6.859 12.867 1 98.88 103 ALA B C 1
ATOM 2140 O O . ALA B 1 103 ? -6.883 6.555 12.648 1 98.88 103 ALA B O 1
ATOM 2141 N N . VAL B 1 104 ? -8.5 7.336 13.992 1 98.88 104 VAL B N 1
ATOM 2142 C CA . VAL B 1 104 ? -7.594 7.57 15.109 1 98.88 104 VAL B CA 1
ATOM 2143 C C . VAL B 1 104 ? -6.984 6.246 15.562 1 98.88 104 VAL B C 1
ATOM 2145 O O . VAL B 1 104 ? -5.766 6.141 15.727 1 98.88 104 VAL B O 1
ATOM 2148 N N . ARG B 1 105 ? -7.797 5.23 15.734 1 98.88 105 ARG B N 1
ATOM 2149 C CA . ARG B 1 105 ? -7.328 3.924 16.188 1 98.88 105 ARG B CA 1
ATOM 2150 C C . ARG B 1 105 ? -6.34 3.322 15.195 1 98.88 105 ARG B C 1
ATOM 2152 O O . ARG B 1 105 ? -5.375 2.664 15.594 1 98.88 105 ARG B O 1
ATOM 2159 N N . MET B 1 106 ? -6.598 3.566 13.961 1 98.94 106 MET B N 1
ATOM 2160 C CA . MET B 1 106 ? -5.695 3.047 12.938 1 98.94 106 MET B CA 1
ATOM 2161 C C . MET B 1 106 ? -4.316 3.688 13.047 1 98.94 106 MET B C 1
ATOM 2163 O O . MET B 1 106 ? -3.303 2.99 13.047 1 98.94 106 MET B O 1
ATOM 2167 N N . ALA B 1 107 ? -4.289 4.98 13.109 1 98.88 107 ALA B N 1
ATOM 2168 C CA . ALA B 1 107 ? -3.018 5.691 13.203 1 98.88 107 ALA B CA 1
ATOM 2169 C C . ALA B 1 107 ? -2.277 5.328 14.484 1 98.88 107 ALA B C 1
ATOM 2171 O O . ALA B 1 107 ? -1.076 5.047 14.453 1 98.88 107 ALA B O 1
ATOM 2172 N N . GLU B 1 108 ? -2.969 5.273 15.555 1 98.81 108 GLU B N 1
ATOM 2173 C CA . GLU B 1 108 ? -2.365 4.938 16.844 1 98.81 108 GLU B CA 1
ATOM 2174 C C . GLU B 1 108 ? -1.921 3.479 16.875 1 98.81 108 GLU B C 1
ATOM 2176 O O . GLU B 1 108 ? -0.909 3.148 17.5 1 98.81 108 GLU B O 1
ATOM 2181 N N . GLY B 1 109 ? -2.75 2.619 16.312 1 98.69 109 GLY B N 1
ATOM 2182 C CA . GLY B 1 109 ? -2.355 1.224 16.188 1 98.69 109 GLY B CA 1
ATOM 2183 C C . GLY B 1 109 ? -1.032 1.038 15.469 1 98.69 109 GLY B C 1
ATOM 2184 O O . GLY B 1 109 ? -0.19 0.25 15.906 1 98.69 109 GLY B O 1
ATOM 2185 N N . LEU B 1 110 ? -0.869 1.778 14.398 1 98.62 110 LEU B N 1
ATOM 2186 C CA . LEU B 1 110 ? 0.389 1.694 13.664 1 98.62 110 LEU B CA 1
ATOM 2187 C C . LEU B 1 110 ? 1.551 2.193 14.516 1 98.62 110 LEU B C 1
ATOM 2189 O O . LEU B 1 110 ? 2.621 1.58 14.539 1 98.62 110 LEU B O 1
ATOM 2193 N N . LEU B 1 111 ? 1.332 3.279 15.156 1 97.69 111 LEU B N 1
ATOM 2194 C CA . LEU B 1 111 ? 2.371 3.828 16.016 1 97.69 111 LEU B CA 1
ATOM 2195 C C . LEU B 1 111 ? 2.748 2.838 17.109 1 97.69 111 LEU B C 1
ATOM 2197 O O . LEU B 1 111 ? 3.91 2.773 17.531 1 97.69 111 LEU B O 1
ATOM 2201 N N . SER B 1 112 ? 1.822 2.09 17.609 1 97.31 112 SER B N 1
ATOM 2202 C CA . SER B 1 112 ? 2.059 1.1 18.656 1 97.31 112 SER B CA 1
ATOM 2203 C C . SER B 1 112 ? 2.857 -0.086 18.125 1 97.31 112 SER B C 1
ATOM 2205 O O . SER B 1 112 ? 3.688 -0.652 18.844 1 97.31 112 SER B O 1
ATOM 2207 N N . ILE B 1 113 ? 2.605 -0.528 16.922 1 95.56 113 ILE B N 1
ATOM 2208 C CA . ILE B 1 113 ? 3.299 -1.636 16.266 1 95.56 113 ILE B CA 1
ATOM 2209 C C . ILE B 1 113 ? 4.738 -1.235 15.961 1 95.56 113 ILE B C 1
ATOM 2211 O O . ILE B 1 113 ? 5.672 -2.004 16.219 1 95.56 113 ILE B O 1
ATOM 2215 N N . ARG B 1 114 ? 4.777 -0.077 15.367 1 95.62 114 ARG B N 1
ATOM 2216 C CA . ARG B 1 114 ? 6.086 0.465 15.016 1 95.62 114 ARG B CA 1
ATOM 2217 C C . ARG B 1 114 ? 6.449 1.65 15.898 1 95.62 114 ARG B C 1
ATOM 2219 O O . ARG B 1 114 ? 6.344 2.805 15.477 1 95.62 114 ARG B O 1
ATOM 2226 N N . ARG B 1 115 ? 7.059 1.411 16.969 1 94.62 115 ARG B N 1
ATOM 2227 C CA . ARG B 1 115 ? 7.309 2.43 17.969 1 94.62 115 ARG B CA 1
ATOM 2228 C C . ARG B 1 115 ? 8.438 3.361 17.547 1 94.62 115 ARG B C 1
ATOM 2230 O O . ARG B 1 115 ? 8.586 4.457 18.094 1 94.62 115 ARG B O 1
ATOM 2237 N N . ASP B 1 116 ? 9.195 2.959 16.594 1 96.19 116 ASP B N 1
ATOM 2238 C CA . ASP B 1 116 ? 10.383 3.715 16.219 1 96.19 116 ASP B CA 1
ATOM 2239 C C . ASP B 1 116 ? 10.07 4.75 15.141 1 96.19 116 ASP B C 1
ATOM 2241 O O . ASP B 1 116 ? 10.922 5.559 14.773 1 96.19 116 ASP B O 1
ATOM 2245 N N . ILE B 1 117 ? 8.812 4.754 14.648 1 97.56 117 ILE B N 1
ATOM 2246 C CA . ILE B 1 117 ? 8.5 5.805 13.688 1 97.56 117 ILE B CA 1
ATOM 2247 C C . ILE B 1 117 ? 8.062 7.066 14.422 1 97.56 117 ILE B C 1
ATOM 2249 O O . ILE B 1 117 ? 7.613 7 15.57 1 97.56 117 ILE B O 1
ATOM 2253 N N . ASP B 1 118 ? 8.18 8.219 13.75 1 98.12 118 ASP B N 1
ATOM 2254 C CA . ASP B 1 118 ? 7.883 9.508 14.359 1 98.12 118 ASP B CA 1
ATOM 2255 C C . ASP B 1 118 ? 6.418 9.891 14.148 1 98.12 118 ASP B C 1
ATOM 2257 O O . ASP B 1 118 ? 5.84 10.625 14.953 1 98.12 118 ASP B O 1
ATOM 2261 N N . MET B 1 119 ? 5.82 9.414 13.062 1 98.56 119 MET B N 1
ATOM 2262 C CA . MET B 1 119 ? 4.484 9.844 12.656 1 98.56 119 MET B CA 1
ATOM 2263 C C . MET B 1 119 ? 3.74 8.711 11.945 1 98.56 119 MET B C 1
ATOM 2265 O O . MET B 1 119 ? 4.324 7.992 11.133 1 98.56 119 MET B O 1
ATOM 2269 N N . ALA B 1 120 ? 2.529 8.492 12.328 1 98.88 120 ALA B N 1
ATOM 2270 C CA . ALA B 1 120 ? 1.628 7.586 11.625 1 98.88 120 ALA B CA 1
ATOM 2271 C C . ALA B 1 120 ? 0.428 8.336 11.055 1 98.88 120 ALA B C 1
ATOM 2273 O O . ALA B 1 120 ? -0.189 9.148 11.75 1 98.88 120 ALA B O 1
ATOM 227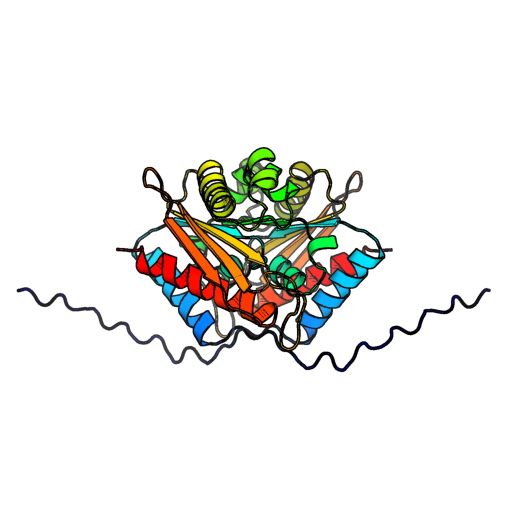4 N N . VAL B 1 121 ? 0.085 8.125 9.797 1 98.94 121 VAL B N 1
ATOM 2275 C CA . VAL B 1 121 ? -1.07 8.75 9.156 1 98.94 121 VAL B CA 1
ATOM 2276 C C . VAL B 1 121 ? -2.02 7.668 8.641 1 98.94 121 VAL B C 1
ATOM 2278 O O . VAL B 1 121 ? -1.591 6.711 7.992 1 98.94 121 VAL B O 1
ATOM 2281 N N . SER B 1 122 ? -3.271 7.801 8.984 1 98.94 122 SER B N 1
ATOM 2282 C CA . SER B 1 122 ? -4.25 6.809 8.555 1 98.94 122 SER B CA 1
ATOM 2283 C C . SER B 1 122 ? -5.312 7.438 7.656 1 98.94 122 SER B C 1
ATOM 2285 O O . SER B 1 122 ? -5.527 8.648 7.695 1 98.94 122 SER B O 1
ATOM 2287 N N . ILE B 1 123 ? -5.898 6.625 6.773 1 98.88 123 ILE B N 1
ATOM 2288 C CA . ILE B 1 123 ? -7.012 7.035 5.926 1 98.88 123 ILE B CA 1
ATOM 2289 C C . ILE B 1 123 ? -8.086 5.953 5.93 1 98.88 123 ILE B C 1
ATOM 2291 O O . ILE B 1 123 ? -7.805 4.785 5.664 1 98.88 123 ILE B O 1
ATOM 2295 N N . THR B 1 124 ? -9.281 6.254 6.258 1 98.75 124 THR B N 1
ATOM 2296 C CA . THR B 1 124 ? -10.453 5.41 6.059 1 98.75 124 THR B CA 1
ATOM 2297 C C . THR B 1 124 ? -11.586 6.207 5.414 1 98.75 124 THR B C 1
ATOM 2299 O O . THR B 1 124 ? -11.625 7.434 5.52 1 98.75 124 THR B O 1
ATOM 2302 N N . GLY B 1 125 ? -12.484 5.496 4.664 1 97.44 125 GLY B N 1
ATOM 2303 C CA . GLY B 1 125 ? -13.539 6.172 3.934 1 97.44 125 GLY B CA 1
ATOM 2304 C C . GLY B 1 125 ? -14.273 5.262 2.965 1 97.44 125 GLY B C 1
ATOM 2305 O O . GLY B 1 125 ? -14.141 4.035 3.037 1 97.44 125 GLY B O 1
ATOM 2306 N N . VAL B 1 126 ? -15.102 5.891 2.195 1 95.56 126 VAL B N 1
ATOM 2307 C CA . VAL B 1 126 ? -15.836 5.215 1.13 1 95.56 126 VAL B CA 1
ATOM 2308 C C . VAL B 1 126 ? -15.438 5.801 -0.223 1 95.56 126 VAL B C 1
ATOM 2310 O O . VAL B 1 126 ? -15.852 6.91 -0.57 1 95.56 126 VAL B O 1
ATOM 2313 N N . ALA B 1 127 ? -14.688 5.027 -0.989 1 92.88 127 ALA B N 1
ATOM 2314 C CA . ALA B 1 127 ? -14.219 5.504 -2.287 1 92.88 127 ALA B CA 1
ATOM 2315 C C . ALA B 1 127 ? -15.297 5.348 -3.352 1 92.88 127 ALA B C 1
ATOM 2317 O O . ALA B 1 127 ? -15.266 6.02 -4.387 1 92.88 127 ALA B O 1
ATOM 2318 N N . GLY B 1 128 ? -16.25 4.438 -3.055 1 90.25 128 GLY B N 1
ATOM 2319 C CA . GLY B 1 128 ? -17.312 4.219 -4.016 1 90.25 128 GLY B CA 1
ATOM 2320 C C . GLY B 1 128 ? -17.031 3.086 -4.98 1 90.25 128 GLY B C 1
ATOM 2321 O O . GLY B 1 128 ? -15.992 2.434 -4.887 1 90.25 128 GLY B O 1
ATOM 2322 N N . ASN B 1 129 ? -18.016 2.863 -5.965 1 86.5 129 ASN B N 1
ATOM 2323 C CA . ASN B 1 129 ? -17.953 1.696 -6.84 1 86.5 129 ASN B CA 1
ATOM 2324 C C . ASN B 1 129 ? -17.922 2.1 -8.312 1 86.5 129 ASN B C 1
ATOM 2326 O O . ASN B 1 129 ? -17.891 1.241 -9.195 1 86.5 129 ASN B O 1
ATOM 2330 N N . SER B 1 130 ? -17.891 3.365 -8.523 1 78.81 130 SER B N 1
ATOM 2331 C CA . SER B 1 130 ? -17.906 3.832 -9.906 1 78.81 130 SER B CA 1
ATOM 2332 C C . SER B 1 130 ? -16.484 4.094 -10.414 1 78.81 130 SER B C 1
ATOM 2334 O O . SER B 1 130 ? -15.68 4.715 -9.719 1 78.81 130 SER B O 1
ATOM 2336 N N . LEU B 1 131 ? -16.281 3.545 -11.602 1 77 131 LEU B N 1
ATOM 2337 C CA . LEU B 1 131 ? -15.016 3.865 -12.266 1 77 131 LEU B CA 1
ATOM 2338 C C . LEU B 1 131 ? -15.172 5.074 -13.18 1 77 131 LEU B C 1
ATOM 2340 O O . LEU B 1 131 ? -14.18 5.684 -13.586 1 77 131 LEU B O 1
ATOM 2344 N N . LEU B 1 132 ? -16.469 5.148 -13.523 1 72.88 132 LEU B N 1
ATOM 2345 C CA . LEU B 1 132 ? -16.75 6.25 -14.43 1 72.88 132 LEU B CA 1
ATOM 2346 C C . LEU B 1 132 ? -17.812 7.172 -13.844 1 72.88 132 LEU B C 1
ATOM 2348 O O . LEU B 1 132 ? -18.812 6.703 -13.289 1 72.88 132 LEU B O 1
ATOM 2352 N N . GLY B 1 133 ? -17.562 8.266 -13.82 1 68.75 133 GLY B N 1
ATOM 2353 C CA . GLY B 1 133 ? -18.578 9.242 -13.445 1 68.75 133 GLY B CA 1
ATOM 2354 C C . GLY B 1 133 ? -18.922 9.203 -11.969 1 68.75 133 GLY B C 1
ATOM 2355 O O . GLY B 1 133 ? -18.094 8.82 -11.141 1 68.75 133 GLY B O 1
ATOM 2356 N N . GLU B 1 134 ? -20.109 9.625 -11.688 1 70 134 GLU B N 1
ATOM 2357 C CA . GLU B 1 134 ? -20.578 9.781 -10.305 1 70 134 GLU B CA 1
ATOM 2358 C C . GLU B 1 134 ? -20.906 8.43 -9.68 1 70 134 GLU B C 1
ATOM 2360 O O . GLU B 1 134 ? -21.438 7.543 -10.352 1 70 134 GLU B O 1
ATOM 2365 N N . ASP B 1 135 ? -20.453 8.367 -8.5 1 71.06 135 ASP B N 1
ATOM 2366 C CA . ASP B 1 135 ? -20.703 7.16 -7.719 1 71.06 135 ASP B CA 1
ATOM 2367 C C . ASP B 1 135 ? -22 7.281 -6.926 1 71.06 135 ASP B C 1
ATOM 2369 O O . ASP B 1 135 ? -22.219 8.266 -6.211 1 71.06 135 ASP B O 1
ATOM 2373 N N . ASN B 1 136 ? -22.797 6.32 -6.992 1 70.06 136 ASN B N 1
ATOM 2374 C CA . ASN B 1 136 ? -24.094 6.379 -6.332 1 70.06 136 ASN B CA 1
ATOM 2375 C C . ASN B 1 136 ? -24.094 5.598 -5.02 1 70.06 136 ASN B C 1
ATOM 2377 O O . ASN B 1 136 ? -25.141 5.477 -4.363 1 70.06 136 ASN B O 1
ATOM 2381 N N . GLU B 1 137 ? -22.984 5.219 -4.66 1 80.25 137 GLU B N 1
ATOM 2382 C CA . GLU B 1 137 ? -22.891 4.516 -3.385 1 80.25 137 GLU B CA 1
ATOM 2383 C C . GLU B 1 137 ? -23.109 5.469 -2.213 1 80.25 137 GLU B C 1
ATOM 2385 O O . GLU B 1 137 ? -22.625 6.602 -2.229 1 80.25 137 GLU B O 1
ATOM 2390 N N . LYS B 1 138 ? -23.906 4.98 -1.276 1 82.38 138 LYS B N 1
ATOM 2391 C CA . LYS B 1 138 ? -24.141 5.758 -0.065 1 82.38 138 LYS B CA 1
ATOM 2392 C C . LYS B 1 138 ? -22.828 6.145 0.612 1 82.38 138 LYS B C 1
ATOM 2394 O O . LYS B 1 138 ? -21.938 5.309 0.764 1 82.38 138 LYS B O 1
ATOM 2399 N N . ASP B 1 139 ? -22.625 7.414 0.894 1 88.94 139 ASP B N 1
ATOM 2400 C CA . ASP B 1 139 ? -21.531 7.953 1.686 1 88.94 139 ASP B CA 1
ATOM 2401 C C . ASP B 1 139 ? -20.234 8.008 0.868 1 88.94 139 ASP B C 1
ATOM 2403 O O . ASP B 1 139 ? -19.172 8.297 1.406 1 88.94 139 ASP B O 1
ATOM 2407 N N . ALA B 1 140 ? -20.359 7.664 -0.472 1 92.38 140 ALA B N 1
ATOM 2408 C CA . ALA B 1 140 ? -19.156 7.828 -1.302 1 92.38 140 ALA B CA 1
ATOM 2409 C C . ALA B 1 140 ? -18.578 9.234 -1.155 1 92.38 140 ALA B C 1
ATOM 2411 O O . ALA B 1 140 ? -19.328 10.219 -1.141 1 92.38 140 ALA B O 1
ATOM 2412 N N . GLY B 1 141 ? -17.266 9.242 -0.919 1 94.81 141 GLY B N 1
ATOM 2413 C CA . GLY B 1 141 ? -16.625 10.539 -0.783 1 94.81 141 GLY B CA 1
ATOM 2414 C C . GLY B 1 141 ? -16.312 10.906 0.658 1 94.81 141 GLY B C 1
ATOM 2415 O O . GLY B 1 141 ? -15.539 11.82 0.918 1 94.81 141 GLY B O 1
ATOM 2416 N N . CYS B 1 142 ? -16.938 10.172 1.618 1 97.12 142 CYS B N 1
ATOM 2417 C CA . CYS B 1 142 ? -16.625 10.383 3.025 1 97.12 142 CYS B CA 1
ATOM 2418 C C . CYS B 1 142 ? -15.273 9.766 3.377 1 97.12 142 CYS B C 1
ATOM 2420 O O . CYS B 1 142 ? -15.055 8.578 3.162 1 97.12 142 CYS B O 1
ATOM 2422 N N . VAL B 1 143 ? -14.383 10.648 3.873 1 98.25 143 VAL B N 1
ATOM 2423 C CA . VAL B 1 143 ? -13.031 10.195 4.176 1 98.25 143 VAL B CA 1
ATOM 2424 C C . VAL B 1 143 ? -12.555 10.828 5.484 1 98.25 143 VAL B C 1
ATOM 2426 O O . VAL B 1 143 ? -12.789 12.016 5.73 1 98.25 143 VAL B O 1
ATOM 2429 N N . PHE B 1 144 ? -11.93 10.031 6.312 1 98.88 144 PHE B N 1
ATOM 2430 C CA . PHE B 1 144 ? -11.273 10.5 7.527 1 98.88 144 PHE B CA 1
ATOM 2431 C C . PHE B 1 144 ? -9.773 10.234 7.469 1 98.88 144 PHE B C 1
ATOM 2433 O O . PHE B 1 144 ? -9.352 9.133 7.098 1 98.88 144 PHE B O 1
ATOM 2440 N N . ILE B 1 145 ? -8.992 11.25 7.816 1 98.88 145 ILE B N 1
ATOM 2441 C CA . ILE B 1 145 ? -7.539 11.156 7.863 1 98.88 145 ILE B CA 1
ATOM 2442 C C . ILE B 1 145 ? -7.043 11.531 9.258 1 98.88 145 ILE B C 1
ATOM 2444 O O . ILE B 1 145 ? -7.387 12.594 9.781 1 98.88 145 ILE B O 1
ATOM 2448 N N . ALA B 1 146 ? -6.234 10.672 9.836 1 98.94 146 ALA B N 1
ATOM 2449 C CA . ALA B 1 146 ? -5.695 10.961 11.156 1 98.94 146 ALA B CA 1
ATOM 2450 C C . ALA B 1 146 ? -4.168 10.969 11.141 1 98.94 146 ALA B C 1
ATOM 2452 O O . ALA B 1 146 ? -3.545 10.266 10.344 1 98.94 146 ALA B O 1
ATOM 2453 N N . GLN B 1 147 ? -3.619 11.758 11.938 1 98.81 147 GLN B N 1
ATOM 2454 C CA . GLN B 1 147 ? -2.178 11.867 12.141 1 98.81 147 GLN B CA 1
ATOM 2455 C C . GLN B 1 147 ? -1.811 11.68 13.609 1 98.81 147 GLN B C 1
ATOM 2457 O O . GLN B 1 147 ? -2.229 12.461 14.461 1 98.81 147 GLN B O 1
ATOM 2462 N N . ALA B 1 148 ? -1.049 10.672 13.906 1 98.75 148 ALA B N 1
ATOM 2463 C CA . ALA B 1 148 ? -0.623 10.367 15.273 1 98.75 148 ALA B CA 1
ATOM 2464 C C . ALA B 1 148 ? 0.882 10.57 15.43 1 98.75 148 ALA B C 1
ATOM 2466 O O . ALA B 1 148 ? 1.665 10.133 14.586 1 98.75 148 ALA B O 1
ATOM 2467 N N . VAL B 1 149 ? 1.265 11.211 16.453 1 97.81 149 VAL B N 1
ATOM 2468 C CA . VAL B 1 149 ? 2.645 11.43 16.859 1 97.81 149 VAL B CA 1
ATOM 2469 C C . VAL B 1 149 ? 2.793 11.094 18.344 1 97.81 149 VAL B C 1
ATOM 2471 O O . VAL B 1 149 ? 1.868 11.305 19.141 1 97.81 149 VAL B O 1
ATOM 2474 N N . HIS B 1 150 ? 3.949 10.555 18.719 1 96.56 150 HIS B N 1
ATOM 2475 C CA . HIS B 1 150 ? 4.156 10.141 20.094 1 96.56 150 HIS B CA 1
ATOM 2476 C C . HIS B 1 150 ? 3.945 11.312 21.062 1 96.56 150 HIS B C 1
ATOM 2478 O O . HIS B 1 150 ? 4.434 12.414 20.812 1 96.56 150 HIS B O 1
ATOM 2484 N N . HIS B 1 151 ? 3.16 11.023 22.047 1 94.88 151 HIS B N 1
ATOM 2485 C CA . HIS B 1 151 ? 2.98 11.906 23.188 1 94.88 151 HIS B CA 1
ATOM 2486 C C . HIS B 1 151 ? 2.236 13.18 22.797 1 94.88 151 HIS B C 1
ATOM 2488 O O . HIS B 1 151 ? 2.355 14.211 23.453 1 94.88 151 HIS B O 1
ATOM 2494 N N . LYS B 1 152 ? 1.573 13.25 21.75 1 96.69 152 LYS B N 1
ATOM 2495 C CA . LYS B 1 152 ? 0.687 14.328 21.328 1 96.69 152 LYS B CA 1
ATOM 2496 C C . LYS B 1 152 ? -0.703 13.789 20.984 1 96.69 152 LYS B C 1
ATOM 2498 O O . LYS B 1 152 ? -0.857 12.617 20.641 1 96.69 152 LYS B O 1
ATOM 2503 N N . PRO B 1 153 ? -1.678 14.625 21.156 1 97.38 153 PRO B N 1
ATOM 2504 C CA . PRO B 1 153 ? -3.002 14.188 20.703 1 97.38 153 PRO B CA 1
ATOM 2505 C C . PRO B 1 153 ? -3.053 13.93 19.203 1 97.38 153 PRO B C 1
ATOM 2507 O O . PRO B 1 153 ? -2.432 14.648 18.422 1 97.38 153 PRO B O 1
ATOM 2510 N N . THR B 1 154 ? -3.793 12.906 18.875 1 98.56 154 THR B N 1
ATOM 2511 C CA . THR B 1 154 ? -3.959 12.586 17.453 1 98.56 154 THR B CA 1
ATOM 2512 C C . THR B 1 154 ? -4.887 13.594 16.781 1 98.56 154 THR B C 1
ATOM 2514 O O . THR B 1 154 ? -5.941 13.938 17.328 1 98.56 154 THR B O 1
ATOM 2517 N N . THR B 1 155 ? -4.48 14.141 15.617 1 98.25 155 THR B N 1
ATOM 2518 C CA . THR B 1 155 ? -5.301 15.062 14.836 1 98.25 155 THR B CA 1
ATOM 2519 C C . THR B 1 155 ? -6.09 14.305 13.766 1 98.25 155 THR B C 1
ATOM 2521 O O . THR B 1 155 ? -5.609 13.312 13.219 1 98.25 155 THR B O 1
ATOM 2524 N N . VAL B 1 156 ? -7.328 14.828 13.492 1 98.44 156 VAL B N 1
ATOM 2525 C CA . VAL B 1 156 ? -8.156 14.156 12.5 1 98.44 156 VAL B CA 1
ATOM 2526 C C . VAL B 1 156 ? -8.758 15.188 11.547 1 98.44 156 VAL B C 1
ATOM 2528 O O . VAL B 1 156 ? -9.141 16.281 11.969 1 98.44 156 VAL B O 1
ATOM 2531 N N . LEU B 1 157 ? -8.766 14.867 10.266 1 98.44 157 LEU B N 1
ATOM 2532 C CA . LEU B 1 157 ? -9.469 15.602 9.219 1 98.44 157 LEU B CA 1
ATOM 2533 C C . LEU B 1 157 ? -10.672 14.805 8.719 1 98.44 157 LEU B C 1
ATOM 2535 O O . LEU B 1 157 ? -10.539 13.633 8.352 1 98.44 157 LEU B O 1
ATOM 2539 N N . ALA B 1 158 ? -11.828 15.367 8.812 1 98.31 158 ALA B N 1
ATOM 2540 C CA . ALA B 1 158 ? -13.039 14.805 8.219 1 98.31 158 ALA B CA 1
ATOM 2541 C C . ALA B 1 158 ? -13.359 15.492 6.891 1 98.31 158 ALA B C 1
ATOM 2543 O O . ALA B 1 158 ? -13.5 16.719 6.836 1 98.31 158 ALA B O 1
ATOM 2544 N N . LEU B 1 159 ? -13.492 14.664 5.828 1 97.94 159 LEU B N 1
ATOM 2545 C CA . LEU B 1 159 ? -13.68 15.227 4.496 1 97.94 159 LEU B CA 1
ATOM 2546 C C . LEU B 1 159 ? -14.859 14.562 3.789 1 97.94 159 LEU B C 1
ATOM 2548 O O . LEU B 1 159 ? -15.227 13.43 4.113 1 97.94 159 LEU B O 1
ATOM 2552 N N . ASN B 1 160 ? -15.406 15.289 2.908 1 96.31 160 ASN B N 1
ATOM 2553 C CA . ASN B 1 160 ? -16.406 14.797 1.967 1 96.31 160 ASN B CA 1
ATOM 2554 C C . ASN B 1 160 ? -16.172 15.336 0.559 1 96.31 160 ASN B C 1
ATOM 2556 O O . ASN B 1 160 ? -16.344 16.531 0.307 1 96.31 160 ASN B O 1
ATOM 2560 N N . PHE B 1 161 ? -15.859 14.406 -0.328 1 93.94 161 PHE B N 1
ATOM 2561 C CA . PHE B 1 161 ? -15.5 14.812 -1.68 1 93.9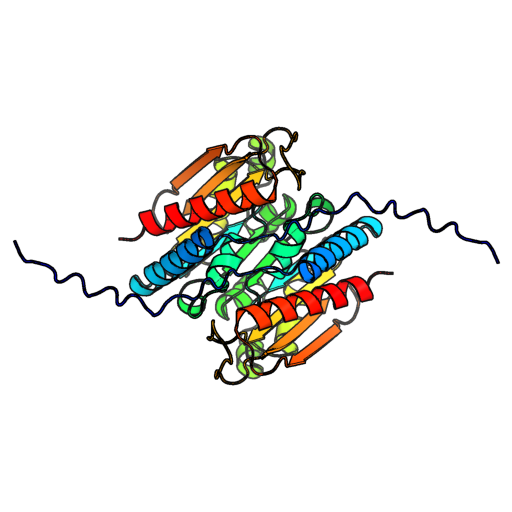4 161 PHE B CA 1
ATOM 2562 C C . PHE B 1 161 ? -16.703 14.758 -2.605 1 93.94 161 PHE B C 1
ATOM 2564 O O . PHE B 1 161 ? -16.609 15.109 -3.781 1 93.94 161 PHE B O 1
ATOM 2571 N N . GLY B 1 162 ? -17.828 14.328 -2.08 1 86.62 162 GLY B N 1
ATOM 2572 C CA . GLY B 1 162 ? -19.047 14.227 -2.869 1 86.62 162 GLY B CA 1
ATOM 2573 C C . GLY B 1 162 ? -19.047 13.062 -3.84 1 86.62 162 GLY B C 1
ATOM 2574 O O . GLY B 1 162 ? -18.391 12.047 -3.592 1 86.62 162 GLY B O 1
ATOM 2575 N N . THR B 1 163 ? -19.875 13.281 -4.938 1 81.88 163 THR B N 1
ATOM 2576 C CA . THR B 1 163 ? -20.047 12.195 -5.891 1 81.88 163 THR B CA 1
ATOM 2577 C C . THR B 1 163 ? -18.953 12.211 -6.949 1 81.88 163 THR B C 1
ATOM 2579 O O . THR B 1 163 ? -18.938 13.086 -7.82 1 81.88 163 THR B O 1
ATOM 2582 N N . GLN B 1 164 ? -17.953 11.57 -6.746 1 86.56 164 GLN B N 1
ATOM 2583 C CA . GLN B 1 164 ? -16.844 11.336 -7.664 1 86.56 164 GLN B CA 1
ATOM 2584 C C . GLN B 1 164 ? -16.625 9.844 -7.902 1 86.56 164 GLN B C 1
ATOM 2586 O O . GLN B 1 164 ? -17.234 9.008 -7.223 1 86.56 164 GLN B O 1
ATOM 2591 N N . ASN B 1 165 ? -15.906 9.664 -8.898 1 87.31 165 ASN B N 1
ATOM 2592 C CA . ASN B 1 165 ? -15.617 8.242 -9.094 1 87.31 165 ASN B CA 1
ATOM 2593 C C . ASN B 1 165 ? -14.57 7.746 -8.102 1 87.31 165 ASN B C 1
ATOM 2595 O O . ASN B 1 165 ? -13.891 8.547 -7.461 1 87.31 165 ASN B O 1
ATOM 2599 N N . ARG B 1 166 ? -14.469 6.531 -7.965 1 91.75 166 ARG B N 1
ATOM 2600 C CA . ARG B 1 166 ? -13.633 5.848 -6.984 1 91.75 166 ARG B CA 1
ATOM 2601 C C . ARG B 1 166 ? -12.195 6.363 -7.031 1 91.75 166 ARG B C 1
ATOM 2603 O O . ARG B 1 166 ? -11.656 6.797 -6.016 1 91.75 166 ARG B O 1
ATOM 2610 N N . ASN B 1 167 ? -11.547 6.359 -8.18 1 89.81 167 ASN B N 1
ATOM 2611 C CA . ASN B 1 167 ? -10.148 6.746 -8.32 1 89.81 167 ASN B CA 1
ATOM 2612 C C . ASN B 1 167 ? -9.93 8.211 -7.957 1 89.81 167 ASN B C 1
ATOM 2614 O O . ASN B 1 167 ? -8.914 8.562 -7.359 1 89.81 167 ASN B O 1
ATOM 2618 N N . GLU B 1 168 ? -10.867 9 -8.344 1 90.5 168 GLU B N 1
ATOM 2619 C CA . GLU B 1 168 ? -10.781 10.414 -7.988 1 90.5 168 GLU B CA 1
ATOM 2620 C C . GLU B 1 168 ? -10.812 10.602 -6.473 1 90.5 168 GLU B C 1
ATOM 2622 O O . GLU B 1 168 ? -10.039 11.391 -5.922 1 90.5 168 GLU B O 1
ATOM 2627 N N . ILE B 1 169 ? -11.695 9.914 -5.797 1 93.88 169 ILE B N 1
ATOM 2628 C CA . ILE B 1 169 ? -11.797 10 -4.344 1 93.88 169 ILE B CA 1
ATOM 2629 C C . ILE B 1 169 ? -10.492 9.523 -3.711 1 93.88 169 ILE B C 1
ATOM 2631 O O . ILE B 1 169 ? -9.977 10.148 -2.781 1 93.88 169 ILE B O 1
ATOM 2635 N N . GLN B 1 170 ? -9.93 8.461 -4.188 1 95.75 170 GLN B N 1
ATOM 2636 C CA . GLN B 1 170 ? -8.672 7.93 -3.676 1 95.75 170 GLN B CA 1
ATOM 2637 C C . GLN B 1 170 ? -7.543 8.945 -3.832 1 95.75 170 GLN B C 1
ATOM 2639 O O . GLN B 1 170 ? -6.777 9.18 -2.896 1 95.75 170 GLN B O 1
ATOM 2644 N N . CYS B 1 171 ? -7.488 9.57 -4.988 1 94.88 171 CYS B N 1
ATOM 2645 C CA . CYS B 1 171 ? -6.445 10.555 -5.262 1 94.88 171 CYS B CA 1
ATOM 2646 C C . CYS B 1 171 ? -6.613 11.781 -4.375 1 94.88 171 CYS B C 1
ATOM 2648 O O . CYS B 1 171 ? -5.633 12.297 -3.828 1 94.88 171 CYS B O 1
ATOM 2650 N N . LYS B 1 172 ? -7.809 12.195 -4.25 1 96.12 172 LYS B N 1
ATOM 2651 C CA . LYS B 1 172 ? -8.062 13.375 -3.424 1 96.12 172 LYS B CA 1
ATOM 2652 C C . LYS B 1 172 ? -7.754 13.094 -1.957 1 96.12 172 LYS B C 1
ATOM 2654 O O . LYS B 1 172 ? -7.227 13.953 -1.253 1 96.12 172 LYS B O 1
ATOM 2659 N N . ALA B 1 173 ? -8.117 11.938 -1.494 1 98.06 173 ALA B N 1
ATOM 2660 C CA . ALA B 1 173 ? -7.797 11.539 -0.127 1 98.06 173 ALA B CA 1
ATOM 2661 C C . ALA B 1 173 ? -6.285 11.516 0.097 1 98.06 173 ALA B C 1
ATOM 2663 O O . ALA B 1 173 ? -5.793 12.039 1.099 1 98.06 173 ALA B O 1
ATOM 2664 N N . ALA B 1 174 ? -5.535 10.914 -0.829 1 98.12 174 ALA B N 1
ATOM 2665 C CA . ALA B 1 174 ? -4.078 10.883 -0.732 1 98.12 174 ALA B CA 1
ATOM 2666 C C . ALA B 1 174 ? -3.494 12.289 -0.743 1 98.12 174 ALA B C 1
ATOM 2668 O O . ALA B 1 174 ? -2.584 12.602 0.029 1 98.12 174 ALA B O 1
ATOM 2669 N N . ALA B 1 175 ? -4.027 13.109 -1.605 1 97.94 175 ALA B N 1
ATOM 2670 C CA . ALA B 1 175 ? -3.559 14.492 -1.68 1 97.94 175 ALA B CA 1
ATOM 2671 C C . ALA B 1 175 ? -3.764 15.211 -0.349 1 97.94 175 ALA B C 1
ATOM 2673 O O . ALA B 1 175 ? -2.873 15.93 0.12 1 97.94 175 ALA B O 1
ATOM 2674 N N . ALA B 1 176 ? -4.93 15.039 0.237 1 98.56 176 ALA B N 1
ATOM 2675 C CA . ALA B 1 176 ? -5.238 15.68 1.516 1 98.56 176 ALA B CA 1
ATOM 2676 C C . ALA B 1 176 ? -4.301 15.18 2.613 1 98.56 176 ALA B C 1
ATOM 2678 O O . ALA B 1 176 ? -3.869 15.961 3.469 1 98.56 176 ALA B O 1
ATOM 2679 N N . ALA B 1 177 ? -4.016 13.93 2.615 1 98.88 177 ALA B N 1
ATOM 2680 C CA . ALA B 1 177 ? -3.084 13.367 3.59 1 98.88 177 ALA B CA 1
ATOM 2681 C C . ALA B 1 177 ? -1.691 13.969 3.428 1 98.88 177 ALA B C 1
ATOM 2683 O O . ALA B 1 177 ? -1.035 14.305 4.418 1 98.88 177 ALA B O 1
ATOM 2684 N N . LEU B 1 178 ? -1.242 14.07 2.199 1 98.69 178 LEU B N 1
ATOM 2685 C CA . LEU B 1 178 ? 0.06 14.672 1.929 1 98.69 178 LEU B CA 1
ATOM 2686 C C . LEU B 1 178 ? 0.11 16.109 2.432 1 98.69 178 LEU B C 1
ATOM 2688 O O . LEU B 1 178 ? 1.113 16.531 3.01 1 98.69 178 LEU B O 1
ATOM 2692 N N . ASP B 1 179 ? -0.963 16.812 2.213 1 98.56 179 ASP B N 1
ATOM 2693 C CA . ASP B 1 179 ? -1.045 18.188 2.729 1 98.56 179 ASP B CA 1
ATOM 2694 C C . ASP B 1 179 ? -0.963 18.203 4.254 1 98.56 179 ASP B C 1
ATOM 2696 O O . ASP B 1 179 ? -0.255 19.016 4.836 1 98.56 179 ASP B O 1
ATOM 2700 N N . MET B 1 180 ? -1.677 17.375 4.879 1 98.5 180 MET B N 1
ATOM 2701 C CA . MET B 1 180 ? -1.683 17.281 6.336 1 98.5 180 MET B CA 1
ATOM 2702 C C . MET B 1 180 ? -0.279 17.031 6.871 1 98.5 180 MET B C 1
ATOM 2704 O O . MET B 1 180 ? 0.145 17.656 7.848 1 98.5 180 MET B O 1
ATOM 2708 N N . ILE B 1 181 ? 0.454 16.141 6.25 1 98.62 181 ILE B N 1
ATOM 2709 C CA . ILE B 1 181 ? 1.813 15.789 6.648 1 98.62 181 ILE B CA 1
ATOM 2710 C C . ILE B 1 181 ? 2.721 17.016 6.508 1 98.62 181 ILE B C 1
ATOM 2712 O O . ILE B 1 181 ? 3.404 17.391 7.457 1 98.62 181 ILE B O 1
ATOM 2716 N N . CYS B 1 182 ? 2.686 17.609 5.328 1 97.88 182 CYS B N 1
ATOM 2717 C CA . CYS B 1 182 ? 3.58 18.719 5.043 1 97.88 182 CYS B CA 1
ATOM 2718 C C . CYS B 1 182 ? 3.303 19.891 5.977 1 97.88 182 CYS B C 1
ATOM 2720 O O . CYS B 1 182 ? 4.23 20.562 6.438 1 97.88 182 CYS B O 1
ATOM 2722 N N . ASN B 1 183 ? 2.023 20.094 6.285 1 97.06 183 ASN B N 1
ATOM 2723 C CA . ASN B 1 183 ? 1.633 21.219 7.129 1 97.06 183 ASN B CA 1
ATOM 2724 C C . ASN B 1 183 ? 2.043 21 8.586 1 97.06 183 ASN B C 1
ATOM 2726 O O . ASN B 1 183 ? 2.119 21.938 9.359 1 97.06 183 ASN B O 1
ATOM 2730 N N . SER B 1 184 ? 2.303 19.797 8.953 1 96 184 SER B N 1
ATOM 2731 C CA . SER B 1 184 ? 2.617 19.484 10.344 1 96 184 SER B CA 1
ATOM 2732 C C . SER B 1 184 ? 4.125 19.484 10.578 1 96 184 SER B C 1
ATOM 2734 O O . SER B 1 184 ? 4.578 19.422 11.727 1 96 184 SER B O 1
ATOM 2736 N N . LEU B 1 185 ? 4.895 19.516 9.5 1 95.25 185 LEU B N 1
ATOM 2737 C CA . LEU B 1 185 ? 6.348 19.5 9.625 1 95.25 185 LEU B CA 1
ATOM 2738 C C . LEU B 1 185 ? 6.887 20.891 9.914 1 95.25 185 LEU B C 1
ATOM 2740 O O . LEU B 1 185 ? 6.379 21.891 9.375 1 95.25 185 LEU B O 1
ATOM 2744 N N . PRO B 1 186 ? 7.773 21.078 10.852 1 85.94 186 PRO B N 1
ATOM 2745 C CA . PRO B 1 186 ? 8.312 22.391 11.195 1 85.94 186 PRO B CA 1
ATOM 2746 C C . PRO B 1 186 ? 9.023 23.062 10.016 1 85.94 186 PRO B C 1
ATOM 2748 O O . PRO B 1 186 ? 9.508 22.375 9.109 1 85.94 186 PRO B O 1
#

InterPro domains:
  IPR008136 CinA, C-terminal [PF02464] (33-183)
  IPR008136 CinA, C-terminal [TIGR00199] (35-183)
  IPR036653 CinA-like, C-terminal [G3DSA:3.90.950.20] (23-184)
  IPR036653 CinA-like, C-terminal [SSF142433] (24-184)